Protein AF-0000000077818109 (afdb_homodimer)

Organism: NCBI:txid2587831

Secondary structure (DSSP, 8-state):
----EEEEEEEE--TT--BEEEEEE-TTSS-EEEEEEEETTTTEEEEEEEETTEE-PPB---S-----TT-EEEEEEEE-SSEEEEEETTEEEEEEE--STTGGG--EEEEEES-EEEEEEE-/----EEEEEEEE--TT--BEEEEEE-TTSS-EEEEEEEETTTTEEEEEEEETTEE-PPB---S-----TT-EEEEEEEE-SSEEEEEETTEEEEEEE--STTGGG--EEEEEES-EEEEEEE-

Structure (mmCIF, N/CA/C/O backbone):
data_AF-0000000077818109-model_v1
#
loop_
_entity.id
_entity.type
_entity.pdbx_description
1 polymer Galectin
#
loop_
_atom_site.group_PDB
_atom_site.id
_atom_site.type_symbol
_atom_site.label_atom_id
_atom_site.label_alt_id
_atom_site.label_comp_id
_atom_site.label_asym_id
_atom_site.labe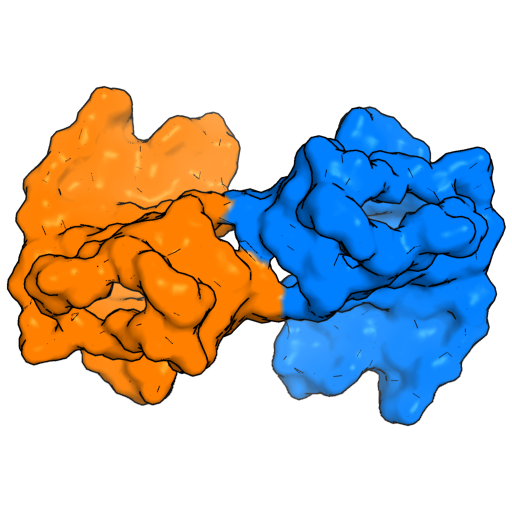l_entity_id
_atom_site.label_seq_id
_atom_site.pdbx_PDB_ins_code
_atom_site.Cartn_x
_atom_site.Cartn_y
_atom_site.Cartn_z
_atom_site.occupancy
_atom_site.B_iso_or_equiv
_atom_site.auth_seq_id
_atom_site.auth_comp_id
_atom_site.auth_asym_id
_atom_site.auth_atom_id
_atom_site.pdbx_PDB_model_num
ATOM 1 N N . MET A 1 1 ? 10.906 -17.156 17.297 1 34.75 1 MET A N 1
ATOM 2 C CA . MET A 1 1 ? 9.945 -17.5 16.25 1 34.75 1 MET A CA 1
ATOM 3 C C . MET A 1 1 ? 9.594 -16.266 15.422 1 34.75 1 MET A C 1
ATOM 5 O O . MET A 1 1 ? 9.125 -15.258 15.961 1 34.75 1 MET A O 1
ATOM 9 N N . THR A 1 2 ? 10.289 -16.109 14.438 1 48.5 2 THR A N 1
ATOM 10 C CA . THR A 1 2 ? 10.102 -14.906 13.633 1 48.5 2 THR A CA 1
ATOM 11 C C . THR A 1 2 ? 8.625 -14.719 13.281 1 48.5 2 THR A C 1
ATOM 13 O O . THR A 1 2 ? 7.961 -15.664 12.859 1 48.5 2 THR A O 1
ATOM 16 N N . SER A 1 3 ? 7.988 -13.805 13.945 1 57.69 3 SER A N 1
ATOM 17 C CA . SER A 1 3 ? 6.555 -13.562 13.836 1 57.69 3 SER A CA 1
ATOM 18 C C . SER A 1 3 ? 6.105 -13.578 12.375 1 57.69 3 SER A C 1
ATOM 20 O O . SER A 1 3 ? 6.793 -13.039 11.508 1 57.69 3 SER A O 1
ATOM 22 N N . LYS A 1 4 ? 5.23 -14.555 12 1 80.06 4 LYS A N 1
ATOM 23 C CA . LYS A 1 4 ? 4.617 -14.672 10.68 1 80.06 4 LYS A CA 1
ATOM 24 C C . LYS A 1 4 ? 4.035 -13.336 10.219 1 80.06 4 LYS A C 1
ATOM 26 O O . LYS A 1 4 ? 3.326 -12.672 10.977 1 80.06 4 LYS A O 1
ATOM 31 N N . LYS A 1 5 ? 4.617 -12.828 9.164 1 89.38 5 LYS A N 1
ATOM 32 C CA . LYS A 1 5 ? 4.207 -11.547 8.602 1 89.38 5 LYS A CA 1
ATOM 33 C C . LYS A 1 5 ? 2.957 -11.695 7.742 1 89.38 5 LYS A C 1
ATOM 35 O O . LYS A 1 5 ? 2.807 -12.688 7.023 1 89.38 5 LYS A O 1
ATOM 40 N N . THR A 1 6 ? 1.903 -10.859 8.008 1 94.06 6 THR A N 1
ATOM 41 C CA . THR A 1 6 ? 0.709 -10.812 7.172 1 94.06 6 THR A CA 1
ATOM 42 C C . THR A 1 6 ? 0.554 -9.438 6.527 1 94.06 6 THR A C 1
ATOM 44 O O . THR A 1 6 ? 0.76 -8.414 7.18 1 94.06 6 THR A O 1
ATOM 47 N N . VAL A 1 7 ? 0.295 -9.453 5.273 1 96.12 7 VAL A N 1
ATOM 48 C CA . VAL A 1 7 ? -0.008 -8.219 4.547 1 96.12 7 VAL A CA 1
ATOM 49 C C . VAL A 1 7 ? -1.41 -8.305 3.947 1 96.12 7 VAL A C 1
ATOM 51 O O . VAL A 1 7 ? -1.769 -9.312 3.334 1 96.12 7 VAL A O 1
ATOM 54 N N . VAL A 1 8 ? -2.186 -7.289 4.199 1 97.31 8 VAL A N 1
ATOM 55 C CA . VAL A 1 8 ? -3.523 -7.207 3.621 1 97.31 8 VAL A CA 1
ATOM 56 C C . VAL A 1 8 ? -3.596 -6.027 2.654 1 97.31 8 VAL A C 1
ATOM 58 O O . VAL A 1 8 ? -3.156 -4.922 2.979 1 97.31 8 VAL A O 1
ATOM 61 N N . VAL A 1 9 ? -4.125 -6.305 1.487 1 98.12 9 VAL A N 1
ATOM 62 C CA . VAL A 1 9 ? -4.258 -5.293 0.444 1 98.12 9 VAL A CA 1
ATOM 63 C C . VAL A 1 9 ? -5.711 -5.23 -0.03 1 98.12 9 VAL A C 1
ATOM 65 O O . VAL A 1 9 ? -6.336 -6.266 -0.274 1 98.12 9 VAL A O 1
ATOM 68 N N . LYS A 1 10 ? -6.258 -4.012 -0.087 1 98.38 10 LYS A N 1
ATOM 69 C CA . LYS A 1 10 ? -7.578 -3.818 -0.677 1 98.38 10 LYS A CA 1
ATOM 70 C C . LYS A 1 10 ? -7.516 -2.867 -1.868 1 98.38 10 LYS A C 1
ATOM 72 O O . LYS A 1 10 ? -6.711 -1.933 -1.881 1 98.38 10 LYS A O 1
ATOM 77 N N . GLY A 1 11 ? -8.375 -3.17 -2.842 1 98.38 11 GLY A N 1
ATOM 78 C CA . GLY A 1 11 ? -8.375 -2.326 -4.023 1 98.38 11 GLY A CA 1
ATOM 79 C C . GLY A 1 11 ? -9.609 -2.52 -4.891 1 98.38 11 GLY A C 1
ATOM 80 O O . GLY A 1 11 ? -10.508 -3.283 -4.539 1 98.38 11 GLY A O 1
ATOM 81 N N . LEU A 1 12 ? -9.648 -1.743 -5.91 1 98.44 12 LEU A N 1
ATOM 82 C CA . LEU A 1 12 ? -10.688 -1.792 -6.934 1 98.44 12 LEU A CA 1
ATOM 83 C C . LEU A 1 12 ? -10.102 -2.18 -8.289 1 98.44 12 LEU A C 1
ATOM 85 O O . LEU A 1 12 ? -9.062 -1.659 -8.688 1 98.44 12 LEU A O 1
ATOM 89 N N . VAL A 1 13 ? -10.789 -3.152 -8.93 1 98.5 13 VAL A N 1
ATOM 90 C CA . VAL A 1 13 ? -10.5 -3.457 -10.328 1 98.5 13 VAL A CA 1
ATOM 91 C C . VAL A 1 13 ? -11.383 -2.615 -11.234 1 98.5 13 VAL A C 1
ATOM 93 O O . VAL A 1 13 ? -12.602 -2.824 -11.297 1 98.5 13 VAL A O 1
ATOM 96 N N . PRO A 1 14 ? -10.734 -1.665 -11.961 1 97.75 14 PRO A N 1
ATOM 97 C CA . PRO A 1 14 ? -11.578 -0.786 -12.781 1 97.75 14 PRO A CA 1
ATOM 98 C C . PRO A 1 14 ? -12.336 -1.539 -13.875 1 97.75 14 PRO A C 1
ATOM 100 O O . PRO A 1 14 ? -11.906 -2.619 -14.289 1 97.75 14 PRO A O 1
ATOM 103 N N . GLN A 1 15 ? -13.484 -0.916 -14.273 1 98 15 GLN A N 1
ATOM 104 C CA . GLN A 1 15 ? -14.18 -1.45 -15.438 1 98 15 GLN A CA 1
ATOM 105 C C . GLN A 1 15 ? -13.266 -1.476 -16.656 1 98 15 GLN A C 1
ATOM 107 O O . GLN A 1 15 ? -12.531 -0.516 -16.906 1 98 15 GLN A O 1
ATOM 112 N N . GLY A 1 16 ? -13.281 -2.492 -17.406 1 97.31 16 GLY A N 1
ATOM 113 C CA . GLY A 1 16 ? -12.477 -2.609 -18.609 1 97.31 16 GLY A CA 1
ATOM 114 C C . GLY A 1 16 ? -11.062 -3.094 -18.328 1 97.31 16 GLY A C 1
ATOM 115 O O . GLY A 1 16 ? -10.242 -3.188 -19.25 1 97.31 16 GLY A O 1
ATOM 116 N N . ALA A 1 17 ? -10.797 -3.418 -17.109 1 98 17 ALA A N 1
ATOM 117 C CA . ALA A 1 17 ? -9.477 -3.902 -16.734 1 98 17 ALA A CA 1
ATOM 118 C C . ALA A 1 17 ? -9.117 -5.176 -17.5 1 98 17 ALA A C 1
ATOM 120 O O . ALA A 1 17 ? -9.977 -6.043 -17.703 1 98 17 ALA A O 1
ATOM 121 N N . LYS A 1 18 ? -7.891 -5.285 -17.922 1 98.19 18 LYS A N 1
ATOM 122 C CA . LYS A 1 18 ? -7.402 -6.477 -18.625 1 98.19 18 LYS A CA 1
ATOM 123 C C . LYS A 1 18 ? -6.473 -7.289 -17.719 1 98.19 18 LYS A C 1
ATOM 125 O O . LYS A 1 18 ? -6.555 -8.516 -17.688 1 98.19 18 LYS A O 1
ATOM 130 N N . SER A 1 19 ? -5.598 -6.574 -17.094 1 98.56 19 SER A N 1
ATOM 131 C CA . SER A 1 19 ? -4.602 -7.277 -16.297 1 98.56 19 SER A CA 1
ATOM 132 C C . SER A 1 19 ? -3.934 -6.34 -15.289 1 98.56 19 SER A C 1
ATOM 134 O O . SER A 1 19 ? -3.914 -5.121 -15.492 1 98.56 19 SER A O 1
ATOM 136 N N . PHE A 1 20 ? -3.439 -6.852 -14.188 1 98.56 20 PHE A N 1
ATOM 137 C CA . PHE A 1 20 ? -2.578 -6.137 -13.25 1 98.56 20 PHE A CA 1
ATOM 138 C C . PHE A 1 20 ? -1.669 -7.105 -12.508 1 98.56 20 PHE A C 1
ATOM 140 O O . PHE A 1 20 ? -1.767 -8.32 -12.688 1 98.56 20 PHE A O 1
ATOM 147 N N . CYS A 1 21 ? -0.713 -6.582 -11.766 1 98.5 21 CYS A N 1
ATOM 148 C CA . CYS A 1 21 ? 0.141 -7.449 -10.961 1 98.5 21 CYS A CA 1
ATOM 149 C C . CYS A 1 21 ? 0.388 -6.848 -9.578 1 98.5 21 CYS A C 1
ATOM 151 O O . CYS A 1 21 ? 0.399 -5.625 -9.422 1 98.5 21 CYS A O 1
ATOM 153 N N . ILE A 1 22 ? 0.504 -7.668 -8.664 1 98.31 22 ILE A N 1
ATOM 154 C CA . ILE A 1 22 ? 0.906 -7.352 -7.301 1 98.31 22 ILE A CA 1
ATOM 155 C C . ILE A 1 22 ? 2.195 -8.094 -6.957 1 98.31 22 ILE A C 1
ATOM 157 O O . ILE A 1 22 ? 2.234 -9.328 -6.98 1 98.31 22 ILE A O 1
ATOM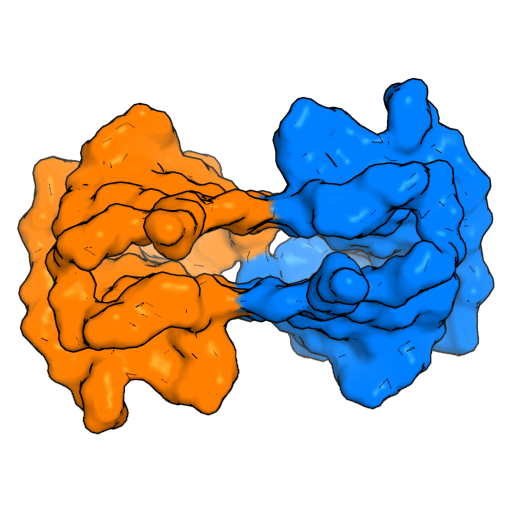 161 N N . ASN A 1 23 ? 3.229 -7.316 -6.684 1 97.88 23 ASN A N 1
ATOM 162 C CA . ASN A 1 23 ? 4.543 -7.879 -6.391 1 97.88 23 ASN A CA 1
ATOM 163 C C . ASN A 1 23 ? 4.93 -7.672 -4.93 1 97.88 23 ASN A C 1
ATOM 165 O O . ASN A 1 23 ? 4.934 -6.543 -4.438 1 97.88 23 ASN A O 1
ATOM 169 N N . PHE A 1 24 ? 5.23 -8.766 -4.262 1 96.25 24 PHE A N 1
ATOM 170 C CA . PHE A 1 24 ? 5.824 -8.734 -2.93 1 96.25 24 PHE A CA 1
ATOM 171 C C . PHE A 1 24 ? 7.336 -8.93 -3.008 1 96.25 24 PHE A C 1
ATOM 173 O O . PHE A 1 24 ? 7.809 -9.977 -3.455 1 96.25 24 PHE A O 1
ATOM 180 N N . LYS A 1 25 ? 8.016 -7.859 -2.514 1 95.25 25 LYS A N 1
ATOM 181 C CA . LYS A 1 25 ? 9.445 -7.746 -2.809 1 95.25 25 LYS A CA 1
ATOM 182 C C . LYS A 1 25 ? 10.242 -7.438 -1.547 1 95.25 25 LYS A C 1
ATOM 184 O O . LYS A 1 25 ? 9.672 -7.051 -0.524 1 95.25 25 LYS A O 1
ATOM 189 N N . MET A 1 26 ? 11.523 -7.715 -1.831 1 89.88 26 MET A N 1
ATOM 190 C CA . MET A 1 26 ? 12.492 -7.113 -0.919 1 89.88 26 MET A CA 1
ATOM 191 C C . MET A 1 26 ? 12.953 -5.75 -1.429 1 89.88 26 MET A C 1
ATOM 193 O O . MET A 1 26 ? 13.508 -5.648 -2.523 1 89.88 26 MET A O 1
ATOM 197 N N . GLY A 1 27 ? 12.773 -4.801 -0.619 1 88.69 27 GLY A N 1
ATOM 198 C CA . GLY A 1 27 ? 13.039 -3.438 -1.049 1 88.69 27 GLY A CA 1
ATOM 199 C C . GLY A 1 27 ? 14.484 -3.201 -1.431 1 88.69 27 GLY A C 1
ATOM 200 O O . GLY A 1 27 ? 14.781 -2.334 -2.256 1 88.69 27 GLY A O 1
ATOM 201 N N . TYR A 1 28 ? 15.352 -3.906 -0.84 1 89.19 28 TYR A N 1
ATOM 202 C CA . TYR A 1 28 ? 16.781 -3.664 -1.043 1 89.19 28 TYR A CA 1
ATOM 203 C C . TYR A 1 28 ? 17.266 -4.301 -2.342 1 89.19 28 TYR A C 1
ATOM 205 O O . TYR A 1 28 ? 18.391 -4.074 -2.766 1 89.19 28 TYR A O 1
ATOM 213 N N . SER A 1 29 ? 16.406 -5.098 -3.037 1 91.5 29 SER A N 1
ATOM 214 C CA . SER A 1 29 ? 16.812 -5.77 -4.262 1 91.5 29 SER A CA 1
ATOM 215 C C . SER A 1 29 ? 15.719 -5.73 -5.316 1 91.5 29 SER A C 1
ATOM 217 O O . SER A 1 29 ? 14.672 -5.109 -5.105 1 91.5 29 SER A O 1
ATOM 219 N N . LYS A 1 30 ? 16.094 -6.32 -6.477 1 93.5 30 LYS A N 1
ATOM 220 C CA . LYS A 1 30 ? 15.117 -6.414 -7.566 1 93.5 30 LYS A CA 1
ATOM 221 C C . LYS A 1 30 ? 14.297 -7.691 -7.465 1 93.5 30 LYS A C 1
ATOM 223 O O . LYS A 1 30 ? 13.398 -7.926 -8.281 1 93.5 30 LYS A O 1
ATOM 228 N N . ASP A 1 31 ? 14.609 -8.422 -6.445 1 95.25 31 ASP A N 1
ATOM 229 C CA . ASP A 1 31 ? 13.977 -9.734 -6.328 1 95.25 31 ASP A CA 1
ATOM 230 C C . ASP A 1 31 ? 12.508 -9.602 -5.938 1 95.25 31 ASP A C 1
ATOM 232 O O . ASP A 1 31 ? 12.156 -8.789 -5.074 1 95.25 31 ASP A O 1
ATOM 236 N N . ILE A 1 32 ? 11.672 -10.359 -6.672 1 97.12 32 ILE A N 1
ATOM 237 C CA . ILE A 1 32 ? 10.258 -10.508 -6.355 1 97.12 32 ILE A CA 1
ATOM 238 C C . ILE A 1 32 ? 10 -11.891 -5.766 1 97.12 32 ILE A C 1
ATOM 240 O O . ILE A 1 32 ? 10.133 -12.906 -6.457 1 97.12 32 ILE A O 1
ATOM 244 N N . ALA A 1 33 ? 9.664 -11.906 -4.473 1 96.38 33 ALA A N 1
ATOM 245 C CA . ALA A 1 33 ? 9.43 -13.18 -3.803 1 96.38 33 ALA A CA 1
ATOM 246 C C . ALA A 1 33 ? 8.125 -13.82 -4.285 1 96.38 33 ALA A C 1
ATOM 248 O O . ALA A 1 33 ? 8.055 -15.039 -4.465 1 96.38 33 ALA A O 1
ATOM 249 N N . LEU A 1 34 ? 7.09 -13.016 -4.504 1 97.19 34 LEU A N 1
ATOM 250 C CA . LEU A 1 34 ? 5.781 -13.477 -4.953 1 97.19 34 LEU A CA 1
ATOM 251 C C . LEU A 1 34 ? 5.16 -12.477 -5.926 1 97.19 34 LEU A C 1
ATOM 253 O O . LEU A 1 34 ? 4.895 -11.328 -5.559 1 97.19 34 LEU A O 1
ATOM 257 N N . HIS A 1 35 ? 5.051 -12.914 -7.102 1 98.25 35 HIS A N 1
ATOM 258 C CA . HIS A 1 35 ? 4.383 -12.203 -8.188 1 98.25 35 HIS A CA 1
ATOM 259 C C . HIS A 1 35 ? 2.98 -12.75 -8.422 1 98.25 35 HIS A C 1
ATOM 261 O O . HIS A 1 35 ? 2.814 -13.938 -8.703 1 98.25 35 HIS A O 1
ATOM 267 N N . ILE A 1 36 ? 1.979 -11.93 -8.219 1 98.56 36 ILE A N 1
ATOM 268 C CA . ILE A 1 36 ? 0.589 -12.289 -8.484 1 98.56 36 ILE A CA 1
ATOM 269 C C . ILE A 1 36 ? 0.062 -11.469 -9.664 1 98.56 36 ILE A C 1
ATOM 271 O O . ILE A 1 36 ? 0.012 -10.242 -9.602 1 98.56 36 ILE A O 1
ATOM 275 N N . ASN A 1 37 ? -0.404 -12.203 -10.68 1 98.69 37 ASN A N 1
ATOM 276 C CA . ASN A 1 37 ? -0.777 -11.531 -11.922 1 98.69 37 ASN A CA 1
ATOM 277 C C . ASN A 1 37 ? -2.133 -12.008 -12.43 1 98.69 37 ASN A C 1
ATOM 279 O O . ASN A 1 37 ? -2.201 -12.906 -13.273 1 98.69 37 ASN A O 1
ATOM 283 N N . PRO A 1 38 ? -3.234 -11.383 -11.969 1 98.31 38 PRO A N 1
ATOM 284 C CA . PRO A 1 38 ? -4.547 -11.656 -12.562 1 98.31 38 PRO A CA 1
ATOM 285 C C . PRO A 1 38 ? -4.637 -11.211 -14.016 1 98.31 38 PRO A C 1
ATOM 287 O O . PRO A 1 38 ? -4.281 -10.07 -14.344 1 98.31 38 PRO A O 1
ATOM 290 N N . ARG A 1 39 ? -4.984 -12.07 -14.82 1 97.94 39 ARG A N 1
ATOM 291 C CA . ARG A 1 39 ? -5.316 -11.828 -16.219 1 97.94 39 ARG A CA 1
ATOM 292 C C . ARG A 1 39 ? -6.809 -12.031 -16.469 1 97.94 39 ARG A C 1
ATOM 294 O O . ARG A 1 39 ? -7.266 -13.164 -16.609 1 97.94 39 ARG A O 1
ATOM 301 N N . LEU A 1 40 ? -7.508 -10.953 -16.609 1 96.88 40 LEU A N 1
ATOM 302 C CA . LEU A 1 40 ? -8.961 -10.984 -16.5 1 96.88 40 LEU A CA 1
ATOM 303 C C . LEU A 1 40 ? -9.602 -11.547 -17.75 1 96.88 40 LEU A C 1
ATOM 305 O O . LEU A 1 40 ? -10.617 -12.234 -17.688 1 96.88 40 LEU A O 1
ATOM 309 N N . ASN A 1 41 ? -8.977 -11.289 -18.812 1 94.44 41 ASN A N 1
ATOM 310 C CA . ASN A 1 41 ? -9.508 -11.836 -20.047 1 94.44 41 ASN A CA 1
ATOM 311 C C . ASN A 1 41 ? -9.297 -13.344 -20.141 1 94.44 41 ASN A C 1
ATOM 313 O O . ASN A 1 41 ? -10.102 -14.062 -20.734 1 94.44 41 ASN A O 1
ATOM 317 N N . GLU A 1 42 ? -8.242 -13.852 -19.547 1 93.44 42 GLU A N 1
ATOM 318 C CA . GLU A 1 42 ? -7.906 -15.273 -19.547 1 93.44 42 GLU A CA 1
ATOM 319 C C . GLU A 1 42 ? -8.523 -15.992 -18.359 1 93.44 42 GLU A C 1
ATOM 321 O O . GLU A 1 42 ? -8.461 -17.219 -18.266 1 93.44 42 GLU A O 1
ATOM 326 N N . LYS A 1 43 ? -9.078 -15.219 -17.5 1 92.44 43 LYS A N 1
ATOM 327 C CA . LYS A 1 43 ? -9.641 -15.75 -16.266 1 92.44 43 LYS A CA 1
ATOM 328 C C . LYS A 1 43 ? -8.617 -16.578 -15.5 1 92.44 43 LYS A C 1
ATOM 330 O O . LYS A 1 43 ? -8.922 -17.672 -15.016 1 92.44 43 LYS A O 1
ATOM 335 N N . ARG A 1 44 ? -7.391 -16.094 -15.414 1 96.38 44 ARG A N 1
ATOM 336 C CA . ARG A 1 44 ? -6.285 -16.766 -14.734 1 96.38 44 ARG A CA 1
ATOM 337 C C . ARG A 1 44 ? -5.586 -15.812 -13.766 1 96.38 44 ARG A C 1
ATOM 339 O O . ARG A 1 44 ? -5.68 -14.594 -13.914 1 96.38 44 ARG A O 1
ATOM 346 N N . VAL A 1 45 ? -4.973 -16.453 -12.789 1 98.31 45 VAL A N 1
ATOM 347 C CA . VAL A 1 45 ? -4.059 -15.734 -11.898 1 98.31 45 VAL A CA 1
ATOM 348 C C . VAL A 1 45 ? -2.686 -16.406 -11.93 1 98.31 45 VAL A C 1
ATOM 350 O O . VAL A 1 45 ? -2.463 -17.406 -11.258 1 98.31 45 VAL A O 1
ATOM 353 N N . ILE A 1 46 ? -1.791 -15.766 -12.641 1 98.44 46 ILE A N 1
ATOM 354 C CA . ILE A 1 46 ? -0.45 -16.328 -12.781 1 98.44 46 ILE A CA 1
ATOM 355 C C . ILE A 1 46 ? 0.379 -15.984 -11.547 1 98.44 46 ILE A C 1
ATOM 357 O O . ILE A 1 46 ? 0.333 -14.859 -11.047 1 98.44 46 ILE A O 1
ATOM 361 N N . ARG A 1 47 ? 1.114 -17.016 -10.992 1 98.62 47 ARG A N 1
ATOM 362 C CA . ARG A 1 47 ? 2.041 -16.812 -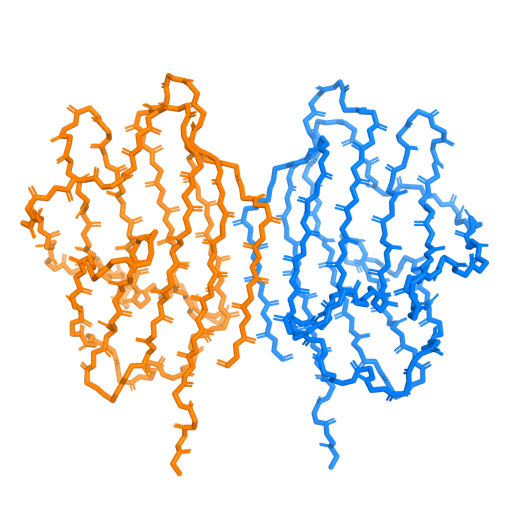9.883 1 98.62 47 ARG A CA 1
ATOM 363 C C . ARG A 1 47 ? 3.461 -17.203 -10.281 1 98.62 47 ARG A C 1
ATOM 365 O O . ARG A 1 47 ? 3.658 -18.109 -11.086 1 98.62 47 ARG A O 1
ATOM 372 N N . ASN A 1 48 ? 4.32 -16.453 -9.789 1 98.56 48 ASN A N 1
ATOM 373 C CA . ASN A 1 48 ? 5.727 -16.688 -10.094 1 98.56 48 ASN A CA 1
ATOM 374 C C . ASN A 1 48 ? 6.648 -15.906 -9.164 1 98.56 48 ASN A C 1
ATOM 376 O O . ASN A 1 48 ? 6.176 -15.18 -8.289 1 98.56 48 ASN A O 1
ATOM 380 N N . SER A 1 49 ? 7.949 -16.203 -9.242 1 97.94 49 SER A N 1
ATOM 381 C CA . SER A 1 49 ? 8.977 -15.406 -8.578 1 97.94 49 SER A CA 1
ATOM 382 C C . SER A 1 49 ? 10.039 -14.938 -9.562 1 97.94 49 SER A C 1
ATOM 384 O O . SER A 1 49 ? 10.273 -15.594 -10.586 1 97.94 49 SER A O 1
ATOM 386 N N . PHE A 1 50 ? 10.5 -13.789 -9.359 1 97.88 50 PHE A N 1
ATOM 387 C CA . PHE A 1 50 ? 11.656 -13.258 -10.07 1 97.88 50 PHE A CA 1
ATOM 388 C C . PHE A 1 50 ? 12.867 -13.156 -9.148 1 97.88 50 PHE A C 1
ATOM 390 O O . PHE A 1 50 ? 12.922 -12.281 -8.281 1 97.88 50 PHE A O 1
ATOM 397 N N . LEU A 1 51 ? 13.836 -14.055 -9.328 1 96 51 LEU A N 1
ATOM 398 C CA . LEU A 1 51 ? 14.969 -14.172 -8.422 1 96 51 LEU A CA 1
ATOM 399 C C . LEU A 1 51 ? 16.281 -14.219 -9.203 1 96 51 LEU A C 1
ATOM 401 O O . LEU A 1 51 ? 16.375 -14.898 -10.227 1 96 51 LEU A O 1
ATOM 405 N N . ASN A 1 52 ? 17.203 -13.391 -8.703 1 94.19 52 ASN A N 1
ATOM 406 C CA . ASN A 1 52 ? 18.531 -13.383 -9.32 1 94.19 52 ASN A CA 1
ATOM 407 C C . ASN A 1 52 ? 18.453 -13.062 -10.805 1 94.19 52 ASN A C 1
ATOM 409 O O . ASN A 1 52 ? 19.078 -13.742 -11.625 1 94.19 52 ASN A O 1
ATOM 413 N N . GLY A 1 53 ? 17.594 -12.195 -11.164 1 95.25 53 GLY A N 1
ATOM 414 C CA . GLY A 1 53 ? 17.531 -11.656 -12.516 1 95.25 53 GLY A CA 1
ATOM 415 C C . GLY A 1 53 ? 16.734 -12.531 -13.469 1 95.25 53 GLY A C 1
ATOM 416 O O . GLY A 1 53 ? 16.797 -12.352 -14.688 1 95.25 53 GLY A O 1
ATOM 417 N N . LYS A 1 54 ? 16.047 -13.5 -12.945 1 97.44 54 LYS A N 1
ATOM 418 C CA . LYS A 1 54 ? 15.289 -14.352 -13.852 1 97.44 54 LYS A CA 1
ATOM 419 C C . LYS A 1 54 ? 13.961 -14.773 -13.234 1 97.44 54 LYS A C 1
ATOM 421 O O . LYS A 1 54 ? 13.867 -14.961 -12.016 1 97.44 54 LYS A O 1
ATOM 426 N N . TRP A 1 55 ? 13.008 -14.945 -14.172 1 98.25 55 TRP A N 1
ATOM 427 C CA . TRP A 1 55 ? 11.734 -15.531 -13.766 1 98.25 55 TRP A CA 1
ATOM 428 C C . TRP A 1 55 ? 11.867 -17.031 -13.562 1 98.25 55 TRP A C 1
ATOM 430 O O . TRP A 1 55 ? 12.586 -17.703 -14.312 1 98.25 55 TRP A O 1
ATOM 440 N N . GLY A 1 56 ? 11.078 -17.531 -12.523 1 98.31 56 GLY A N 1
ATOM 441 C CA . GLY A 1 56 ? 10.945 -18.969 -12.375 1 98.31 56 GLY A CA 1
ATOM 442 C C . GLY A 1 56 ? 9.828 -19.562 -13.219 1 98.31 56 GLY A C 1
ATOM 443 O O . GLY A 1 56 ? 9.414 -18.969 -14.211 1 98.31 56 GLY A O 1
ATOM 444 N N . SER A 1 57 ? 9.406 -20.797 -12.742 1 98 57 SER A N 1
ATOM 445 C CA . SER A 1 57 ? 8.281 -21.438 -13.414 1 98 57 SER A CA 1
ATOM 446 C C . SER A 1 57 ? 6.949 -20.844 -12.961 1 98 57 SER A C 1
ATOM 448 O O . SER A 1 57 ? 6.723 -20.656 -11.766 1 98 57 SER A O 1
ATOM 450 N N . GLU A 1 58 ? 6.156 -20.625 -13.961 1 98.31 58 GLU A N 1
ATOM 451 C CA . GLU A 1 58 ? 4.84 -20.078 -13.641 1 98.31 58 GLU A CA 1
ATOM 452 C C . GLU A 1 58 ? 3.934 -21.141 -13.031 1 98.31 58 GLU A C 1
ATOM 454 O O . GLU A 1 58 ? 3.965 -22.297 -13.438 1 98.31 58 GLU A O 1
ATOM 459 N N . GLU A 1 59 ? 3.188 -20.719 -12.055 1 98 59 GLU A N 1
ATOM 460 C CA . GLU A 1 59 ? 2.014 -21.469 -11.602 1 98 59 GLU A CA 1
ATOM 461 C C . GLU A 1 59 ? 0.728 -20.844 -12.141 1 98 59 GLU A C 1
ATOM 463 O O . GLU A 1 59 ? 0.505 -19.641 -11.984 1 98 59 GLU A O 1
ATOM 468 N N . ARG A 1 60 ? -0.224 -21.625 -12.68 1 96.12 60 ARG A N 1
ATOM 469 C CA . ARG A 1 60 ? -1.339 -21.062 -13.422 1 96.12 60 ARG A CA 1
ATOM 470 C C . ARG A 1 60 ? -2.672 -21.594 -12.922 1 96.12 60 ARG A C 1
ATOM 472 O O . ARG A 1 60 ? -3.717 -20.984 -13.117 1 96.12 60 ARG A O 1
ATOM 479 N N . GLU A 1 61 ? -2.611 -22.75 -12.367 1 89.56 61 GLU A N 1
ATOM 480 C CA . GLU A 1 61 ? -3.859 -23.469 -12.094 1 89.56 61 GLU A CA 1
ATOM 481 C C . GLU A 1 61 ? -4.527 -22.938 -10.828 1 89.56 61 GLU A C 1
ATOM 483 O O . GLU A 1 61 ? -3.939 -22.969 -9.75 1 89.56 61 GLU A O 1
ATOM 488 N N . LEU A 1 62 ? -5.727 -22.344 -10.992 1 92.25 62 LEU A N 1
ATOM 489 C CA . LEU A 1 62 ? -6.637 -22 -9.906 1 92.25 62 LEU A CA 1
ATOM 490 C C . LEU A 1 62 ? -8.078 -22.344 -10.273 1 92.25 62 LEU A C 1
ATOM 492 O O . LEU A 1 62 ? -8.445 -22.312 -11.453 1 92.25 62 LEU A O 1
ATOM 496 N N . PRO A 1 63 ? -8.883 -22.719 -9.188 1 86.75 63 PRO A N 1
ATOM 497 C CA . PRO A 1 63 ? -10.281 -23.031 -9.508 1 86.75 63 PRO A CA 1
ATOM 498 C C . PRO A 1 63 ? -11.039 -21.828 -10.062 1 86.75 63 PRO A C 1
ATOM 500 O O . PRO A 1 63 ? -11.961 -21.984 -10.867 1 86.75 63 PRO A O 1
ATOM 503 N N . HIS A 1 64 ? -10.75 -20.672 -9.609 1 90.88 64 HIS A N 1
ATOM 504 C CA . HIS A 1 64 ? -11.406 -19.484 -10.109 1 90.88 64 HIS A CA 1
ATOM 505 C C . HIS A 1 64 ? -10.531 -18.25 -9.914 1 90.88 64 HIS A C 1
ATOM 507 O O . HIS A 1 64 ? -9.609 -18.266 -9.094 1 90.88 64 HIS A O 1
ATOM 513 N N . ASN A 1 65 ? -10.797 -17.25 -10.711 1 95.62 65 ASN A N 1
ATOM 514 C CA . ASN A 1 65 ? -10.195 -15.922 -10.562 1 95.62 65 ASN A CA 1
ATOM 515 C C . ASN A 1 65 ? -11.086 -14.984 -9.758 1 95.62 65 ASN A C 1
ATOM 517 O O . ASN A 1 65 ? -12.172 -14.609 -10.211 1 95.62 65 ASN A O 1
ATOM 521 N N . PRO A 1 66 ? -10.664 -14.586 -8.617 1 96.81 66 PRO A N 1
ATOM 522 C CA . PRO A 1 66 ? -11.531 -13.789 -7.754 1 96.81 66 PRO A CA 1
ATOM 523 C C . PRO A 1 66 ? -11.578 -12.312 -8.164 1 96.81 66 PRO A C 1
ATOM 525 O O . PRO A 1 66 ? -12.383 -11.547 -7.617 1 96.81 66 PRO A O 1
ATOM 528 N N . PHE A 1 67 ? -10.805 -11.922 -9.102 1 97.88 67 PHE A N 1
ATOM 529 C CA . PHE A 1 67 ? -10.711 -10.531 -9.539 1 97.88 67 PHE A CA 1
ATOM 530 C C . PHE A 1 67 ? -11.617 -10.289 -10.742 1 97.88 67 PHE A C 1
ATOM 532 O O . PHE A 1 67 ? -11.461 -10.938 -11.781 1 97.88 67 PHE A O 1
ATOM 539 N N . GLN A 1 68 ? -12.562 -9.391 -10.547 1 96.75 68 GLN A N 1
ATOM 540 C CA . GLN A 1 68 ? -13.508 -9.086 -11.617 1 96.75 68 GLN A CA 1
ATOM 541 C C . GLN A 1 68 ? -13.562 -7.586 -11.883 1 96.75 68 GLN A C 1
ATOM 543 O O . GLN A 1 68 ? -13.555 -6.781 -10.953 1 96.75 68 GLN A O 1
ATOM 548 N N . PRO A 1 69 ? -13.617 -7.281 -13.227 1 97.31 69 PRO A N 1
ATOM 549 C CA . PRO A 1 69 ? -13.75 -5.855 -13.531 1 97.31 69 PRO A CA 1
ATOM 550 C C . PRO A 1 69 ? -14.961 -5.219 -12.844 1 97.31 69 PRO A C 1
ATOM 552 O O . PRO A 1 69 ? -16.047 -5.812 -12.812 1 97.31 69 PRO A O 1
ATOM 555 N N . GLY A 1 70 ? -14.672 -3.965 -12.273 1 98.06 70 GLY A N 1
ATOM 556 C CA . GLY A 1 70 ? -15.742 -3.229 -11.617 1 98.06 70 GLY A CA 1
ATOM 557 C C . GLY A 1 70 ? -15.945 -3.631 -10.164 1 98.06 70 GLY A C 1
ATOM 558 O O . GLY A 1 70 ? -16.844 -3.115 -9.492 1 98.06 70 GLY A O 1
ATOM 559 N N . GLN A 1 71 ? -15.148 -4.508 -9.625 1 98.19 71 GLN A N 1
ATOM 560 C CA . GLN A 1 71 ? -15.375 -5.035 -8.281 1 98.19 71 GLN A CA 1
ATOM 561 C C . GLN A 1 71 ? -14.188 -4.738 -7.367 1 98.19 71 GLN A C 1
ATOM 563 O O . GLN A 1 71 ? -13.047 -4.672 -7.828 1 98.19 71 GLN A O 1
ATOM 568 N N . TYR A 1 72 ? -14.539 -4.516 -6.117 1 98.44 72 TYR A N 1
ATOM 569 C CA . TYR A 1 72 ? -13.531 -4.402 -5.07 1 98.44 72 TYR A CA 1
ATOM 570 C C . TYR A 1 72 ? -13.008 -5.777 -4.668 1 98.44 72 TYR A C 1
ATOM 572 O O . TYR A 1 72 ? -13.656 -6.793 -4.922 1 98.44 72 TYR A O 1
ATOM 580 N N . PHE A 1 73 ? -11.805 -5.82 -4.121 1 98.56 73 PHE A N 1
ATOM 581 C CA . PHE A 1 73 ? -11.242 -7.062 -3.602 1 98.56 73 PHE A CA 1
ATOM 582 C C . PHE A 1 73 ? -10.422 -6.801 -2.346 1 98.56 73 PHE A C 1
ATOM 584 O O . PHE A 1 73 ? -10.031 -5.66 -2.078 1 98.56 73 PHE A O 1
ATOM 591 N N . GLU A 1 74 ? -10.266 -7.809 -1.554 1 98.69 74 GLU A N 1
ATOM 592 C CA . GLU A 1 74 ? -9.32 -7.867 -0.441 1 98.69 74 GLU A CA 1
ATOM 593 C C . GLU A 1 74 ? -8.398 -9.078 -0.567 1 98.69 74 GLU A C 1
ATOM 595 O O . GLU A 1 74 ? -8.859 -10.211 -0.722 1 98.69 74 GLU A O 1
ATOM 600 N N . LEU A 1 75 ? -7.109 -8.844 -0.591 1 98.25 75 LEU A N 1
ATOM 601 C CA . LEU A 1 75 ? -6.09 -9.883 -0.626 1 98.25 75 LEU A CA 1
ATOM 602 C C . LEU A 1 75 ? -5.324 -9.945 0.692 1 98.25 75 LEU A C 1
ATOM 604 O O . LEU A 1 75 ? -4.879 -8.914 1.202 1 98.25 75 LEU A O 1
ATOM 608 N N . SER A 1 76 ? -5.285 -11.078 1.311 1 97.88 76 SER A N 1
ATOM 609 C CA . SER A 1 76 ? -4.48 -11.312 2.506 1 97.88 76 SER A CA 1
ATOM 610 C C . SER A 1 76 ? -3.359 -12.312 2.234 1 97.88 76 SER A C 1
ATOM 612 O O . SER A 1 76 ? -3.613 -13.438 1.796 1 97.88 76 SER A O 1
ATOM 614 N N . ILE A 1 77 ? -2.188 -11.914 2.441 1 95.88 77 ILE A N 1
ATOM 615 C CA . ILE A 1 77 ? -1.006 -12.734 2.209 1 95.88 77 ILE A CA 1
ATOM 616 C C . ILE A 1 77 ? -0.313 -13.031 3.537 1 95.88 77 ILE A C 1
ATOM 618 O O . ILE A 1 77 ? 0.23 -12.125 4.176 1 95.88 77 ILE A O 1
ATOM 622 N N . ARG A 1 78 ? -0.331 -14.25 3.896 1 94.88 78 ARG A N 1
ATOM 623 C CA . ARG A 1 78 ? 0.331 -14.703 5.117 1 94.88 78 ARG A CA 1
ATOM 624 C C . ARG A 1 78 ? 1.626 -15.438 4.797 1 94.88 78 ARG A C 1
ATOM 626 O O . ARG A 1 78 ? 1.618 -16.422 4.062 1 94.88 78 ARG A O 1
ATOM 633 N N . CYS A 1 79 ? 2.662 -14.906 5.324 1 93.62 79 CYS A N 1
ATOM 634 C CA . CYS A 1 79 ? 3.963 -15.531 5.102 1 93.62 79 CYS A CA 1
ATOM 635 C C . CYS A 1 79 ? 4.234 -16.609 6.145 1 93.62 79 CYS A C 1
ATOM 637 O O . CYS A 1 79 ? 4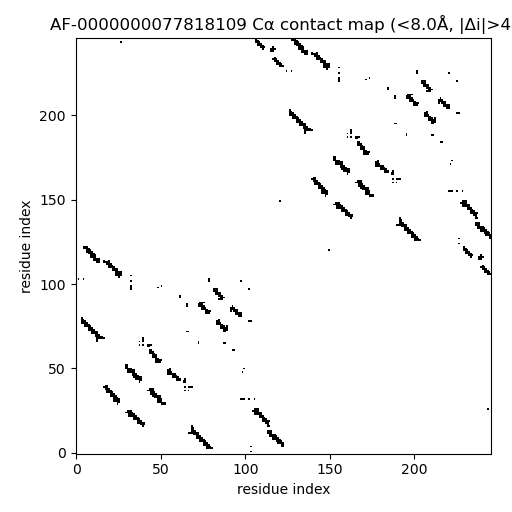.633 -16.312 7.27 1 93.62 79 CYS A O 1
ATOM 639 N N . GLY A 1 80 ? 4.059 -17.812 5.762 1 91.12 80 GLY A N 1
ATOM 640 C CA . GLY A 1 80 ? 4.383 -18.922 6.637 1 91.12 80 GLY A CA 1
ATOM 641 C C . GLY A 1 80 ? 5.824 -19.391 6.516 1 91.12 80 GLY A C 1
ATOM 642 O O . GLY A 1 80 ? 6.625 -18.75 5.824 1 91.12 80 GLY A O 1
ATOM 643 N N . ASN A 1 81 ? 6.16 -20.438 7.27 1 89.62 81 ASN A N 1
ATOM 644 C CA . ASN A 1 81 ? 7.527 -20.953 7.27 1 89.62 81 ASN A CA 1
ATOM 645 C C . ASN A 1 81 ? 7.883 -21.609 5.938 1 89.62 81 ASN A C 1
ATOM 647 O O . ASN A 1 81 ? 9.016 -21.5 5.473 1 89.62 81 ASN A O 1
ATOM 651 N N . GLY A 1 82 ? 6.883 -22.172 5.344 1 92.81 82 GLY A N 1
ATOM 652 C CA . GLY A 1 82 ? 7.199 -22.922 4.133 1 92.81 82 GLY A CA 1
ATOM 653 C C . GLY A 1 82 ? 6.574 -22.312 2.885 1 92.81 82 GLY A C 1
ATOM 654 O O . GLY A 1 82 ? 6.996 -22.625 1.768 1 92.81 82 GLY A O 1
ATOM 655 N N . ARG A 1 83 ? 5.621 -21.609 3.213 1 95.88 83 ARG A N 1
ATOM 656 C CA . ARG A 1 83 ? 4.871 -21.109 2.066 1 95.88 83 ARG A CA 1
ATOM 657 C C . ARG A 1 83 ? 4.133 -19.812 2.414 1 95.88 83 ARG A C 1
ATOM 659 O O . ARG A 1 83 ? 3.953 -19.5 3.592 1 95.88 83 ARG A O 1
ATOM 666 N N . PHE A 1 84 ? 3.742 -19.109 1.305 1 96 84 PHE A N 1
ATOM 667 C CA . PHE A 1 84 ? 2.703 -18.094 1.432 1 96 84 PHE A CA 1
ATOM 668 C C . PHE A 1 84 ? 1.319 -18.734 1.396 1 96 84 PHE A C 1
ATOM 670 O O . PHE A 1 84 ? 1.049 -19.594 0.561 1 96 84 PHE A O 1
ATOM 677 N N . LYS A 1 85 ? 0.517 -18.312 2.324 1 97 85 LYS A N 1
ATOM 678 C CA . LYS A 1 85 ? -0.914 -18.594 2.244 1 97 85 LYS A CA 1
ATOM 679 C C . LYS A 1 85 ? -1.698 -17.344 1.856 1 97 85 LYS A C 1
ATOM 681 O O . LYS A 1 85 ? -1.634 -16.328 2.549 1 97 85 LYS A O 1
ATOM 686 N N . VAL A 1 86 ? -2.42 -17.453 0.699 1 97.56 86 VAL A N 1
ATOM 687 C CA . VAL A 1 86 ? -3.051 -16.266 0.137 1 97.56 86 VAL A CA 1
ATOM 688 C C . VAL A 1 86 ? -4.566 -16.453 0.11 1 97.56 86 VAL A C 1
ATOM 690 O O . VAL A 1 86 ? -5.066 -17.5 -0.315 1 97.56 86 VAL A O 1
ATOM 693 N N . PHE A 1 87 ? -5.227 -15.438 0.654 1 98.19 87 PHE A N 1
ATOM 694 C CA . PHE A 1 87 ? -6.684 -15.406 0.694 1 98.19 87 PHE A CA 1
ATOM 695 C C . PHE A 1 87 ? -7.227 -14.242 -0.128 1 98.19 87 PHE A C 1
ATOM 697 O O . PHE A 1 87 ? -6.637 -13.164 -0.146 1 98.19 87 PHE A O 1
ATOM 704 N N . ALA A 1 88 ? -8.32 -14.461 -0.79 1 98.12 88 ALA A N 1
ATOM 705 C CA . ALA A 1 88 ? -9.047 -13.414 -1.493 1 98.12 88 ALA A CA 1
ATOM 706 C C . ALA A 1 88 ? -10.492 -13.328 -1.012 1 98.12 88 ALA A C 1
ATOM 708 O O . ALA A 1 88 ? -11.219 -14.328 -1.039 1 98.12 88 ALA A O 1
ATOM 709 N N . ASN A 1 89 ? -10.789 -12.102 -0.565 1 97.81 89 ASN A N 1
ATOM 710 C CA . ASN A 1 89 ? -12.148 -11.852 -0.095 1 97.81 89 ASN A CA 1
ATOM 711 C C . ASN A 1 89 ? -12.57 -12.859 0.969 1 97.81 89 ASN A C 1
ATOM 713 O O . ASN A 1 89 ? -13.664 -13.422 0.896 1 97.81 89 ASN A O 1
ATOM 717 N N . GLY A 1 90 ? -11.656 -13.102 1.847 1 96.88 90 GLY A N 1
ATOM 718 C CA . GLY A 1 90 ? -11.922 -13.93 3.01 1 96.88 90 GLY A CA 1
ATOM 719 C C . GLY A 1 90 ? -11.836 -15.414 2.717 1 96.88 90 GLY A C 1
ATOM 720 O O . GLY A 1 90 ? -11.977 -16.25 3.621 1 96.88 90 GLY A O 1
ATOM 721 N N . GLN A 1 91 ? -11.586 -15.812 1.497 1 97.38 91 GLN A N 1
ATOM 722 C CA . GLN A 1 91 ? -11.508 -17.219 1.117 1 97.38 91 GLN A CA 1
ATOM 723 C C . GLN A 1 91 ? -10.102 -17.594 0.671 1 97.38 91 GLN A C 1
ATOM 725 O O . GLN A 1 91 ? -9.422 -16.812 0.012 1 97.38 91 GLN A O 1
ATOM 730 N N . PRO A 1 92 ? -9.75 -18.922 1.035 1 97.56 92 PRO A N 1
ATOM 731 C CA . PRO A 1 92 ? -8.445 -19.344 0.538 1 97.56 92 PRO A CA 1
ATOM 732 C C . PRO A 1 92 ? -8.344 -19.297 -0.985 1 97.56 92 PRO A C 1
ATOM 734 O O . PRO A 1 92 ? -9.242 -19.797 -1.681 1 97.56 92 PRO A O 1
ATOM 737 N N . LEU A 1 93 ? -7.305 -18.75 -1.478 1 97.81 93 LEU A N 1
ATOM 738 C CA . LEU A 1 93 ? -7.105 -18.672 -2.92 1 97.81 93 LEU A CA 1
ATOM 739 C C . LEU A 1 93 ? -6.043 -19.656 -3.387 1 97.81 93 LEU A C 1
ATOM 741 O O . LEU A 1 93 ? -6.32 -20.531 -4.207 1 97.81 93 LEU A O 1
ATOM 745 N N . PHE A 1 94 ? -4.766 -19.516 -2.85 1 98 94 PHE A N 1
ATOM 746 C CA . PHE A 1 94 ? -3.701 -20.469 -3.182 1 98 94 PHE A CA 1
ATOM 747 C C . PHE A 1 94 ? -2.604 -20.422 -2.127 1 98 94 PHE A C 1
ATOM 749 O O . PHE A 1 94 ? -2.506 -19.469 -1.353 1 98 94 PHE A O 1
ATOM 756 N N . ASP A 1 95 ? -1.843 -21.5 -2.102 1 97.12 95 ASP A N 1
ATOM 757 C CA . ASP A 1 95 ? -0.545 -21.531 -1.434 1 97.12 95 ASP A CA 1
ATOM 758 C C . ASP A 1 95 ? 0.593 -21.359 -2.438 1 97.12 95 ASP A C 1
ATOM 760 O O . ASP A 1 95 ? 0.457 -21.734 -3.607 1 97.12 95 ASP A O 1
ATOM 764 N N . TYR A 1 96 ? 1.639 -20.812 -2.016 1 97.31 96 TYR A N 1
ATOM 765 C CA . TYR A 1 96 ? 2.812 -20.625 -2.865 1 97.31 96 TYR A CA 1
ATOM 766 C C . TYR A 1 96 ? 4.094 -20.906 -2.09 1 97.31 96 TYR A C 1
ATOM 768 O O . TYR A 1 96 ? 4.473 -20.141 -1.205 1 97.31 96 TYR A O 1
ATOM 776 N N . ASN A 1 97 ? 4.738 -21.938 -2.498 1 97.19 97 ASN A N 1
ATOM 777 C CA . ASN A 1 97 ? 5.953 -22.328 -1.786 1 97.19 97 ASN A CA 1
ATOM 778 C C . ASN A 1 97 ? 7.055 -21.281 -1.949 1 97.19 97 ASN A C 1
ATOM 780 O O . ASN A 1 97 ? 7.242 -20.734 -3.039 1 97.19 97 ASN A O 1
ATOM 784 N N . HIS A 1 98 ? 7.758 -21.109 -0.794 1 96.06 98 HIS A N 1
ATOM 785 C CA . HIS A 1 98 ? 8.875 -20.172 -0.876 1 96.06 98 HIS A CA 1
ATOM 786 C C . HIS A 1 98 ? 9.93 -20.656 -1.867 1 96.06 98 HIS A C 1
ATOM 788 O O . HIS A 1 98 ? 10.336 -21.812 -1.826 1 96.06 98 HIS A O 1
ATOM 794 N N . ARG A 1 99 ? 10.32 -19.812 -2.744 1 95.69 99 ARG A N 1
ATOM 795 C CA . ARG A 1 99 ? 11.383 -20.141 -3.688 1 95.69 99 ARG A CA 1
ATOM 796 C C . ARG A 1 99 ? 12.695 -19.469 -3.299 1 95.69 99 ARG A C 1
ATOM 798 O O . ARG A 1 99 ? 13.719 -19.672 -3.949 1 95.69 99 ARG A O 1
ATOM 805 N N . PHE A 1 100 ? 12.594 -18.641 -2.238 1 85.81 100 PHE A N 1
ATOM 806 C CA . PHE A 1 100 ? 13.734 -17.891 -1.737 1 85.81 100 PHE A CA 1
ATOM 807 C C . PHE A 1 100 ? 13.844 -18 -0.222 1 85.81 100 PHE A C 1
ATOM 809 O O . PHE A 1 100 ? 12.828 -18 0.478 1 85.81 100 PHE A O 1
ATOM 816 N N . ARG A 1 101 ? 15.047 -18.094 0.228 1 83.12 101 ARG A N 1
ATOM 817 C CA . ARG A 1 101 ? 15.297 -18.422 1.631 1 83.12 101 ARG A CA 1
ATOM 818 C C . ARG A 1 101 ? 14.961 -17.234 2.529 1 83.12 101 ARG A C 1
ATOM 820 O O . ARG A 1 101 ? 14.508 -17.422 3.662 1 83.12 101 ARG A O 1
ATOM 827 N N . GLU A 1 102 ? 15.234 -16.016 2.035 1 84.62 102 GLU A N 1
ATOM 828 C CA . GLU A 1 102 ? 15.016 -14.867 2.908 1 84.62 102 GLU A CA 1
ATOM 829 C C . GLU A 1 102 ? 13.594 -14.328 2.768 1 84.62 102 GLU A C 1
ATOM 831 O O . GLU A 1 102 ? 13.391 -13.117 2.656 1 84.62 102 GLU A O 1
ATOM 836 N N . PHE A 1 103 ? 12.594 -15.211 2.846 1 79.5 103 PHE A N 1
ATOM 837 C CA . PHE A 1 103 ? 11.188 -14.891 2.631 1 79.5 103 PHE A CA 1
ATOM 838 C C . PHE A 1 103 ? 10.664 -13.992 3.744 1 79.5 103 PHE A C 1
ATOM 840 O O . PHE A 1 103 ? 9.672 -13.281 3.562 1 79.5 103 PHE A O 1
ATOM 847 N N . GLN A 1 104 ? 11.328 -13.914 4.785 1 82.19 104 GLN A N 1
ATOM 848 C CA . GLN A 1 104 ? 10.883 -13.109 5.918 1 82.19 104 GLN A CA 1
ATOM 849 C C . GLN A 1 104 ? 11.25 -11.641 5.738 1 82.19 104 GLN A C 1
ATOM 851 O O . GLN A 1 104 ? 10.812 -10.789 6.508 1 82.19 104 GLN A O 1
ATOM 856 N N . ARG A 1 105 ? 11.906 -11.359 4.715 1 84.06 105 ARG A N 1
ATOM 857 C CA . ARG A 1 105 ? 12.422 -10.008 4.562 1 84.06 105 ARG A CA 1
ATOM 858 C C . ARG A 1 105 ? 11.539 -9.195 3.617 1 84.06 105 ARG A C 1
ATOM 860 O O . ARG A 1 105 ? 11.93 -8.102 3.182 1 84.06 105 ARG A O 1
ATOM 867 N N . ILE A 1 106 ? 10.398 -9.703 3.271 1 87.94 106 ILE A N 1
ATOM 868 C CA . ILE A 1 106 ? 9.484 -8.953 2.416 1 87.94 106 ILE A CA 1
ATOM 869 C C . ILE A 1 106 ? 9.062 -7.664 3.115 1 87.94 106 ILE A C 1
ATOM 871 O O . ILE A 1 106 ? 8.555 -7.699 4.238 1 87.94 106 ILE A O 1
ATOM 875 N N . ASP A 1 107 ? 9.352 -6.551 2.451 1 93.12 107 ASP A N 1
ATOM 876 C CA . ASP A 1 107 ? 9.047 -5.266 3.07 1 93.12 107 ASP A CA 1
ATOM 877 C C . ASP A 1 107 ? 8.508 -4.273 2.043 1 93.12 107 ASP A C 1
ATOM 879 O O . ASP A 1 107 ? 8.453 -3.068 2.305 1 93.12 107 ASP A O 1
ATOM 883 N N . THR A 1 108 ? 8.195 -4.758 0.896 1 96.19 108 THR A N 1
ATOM 884 C CA . THR A 1 108 ? 7.809 -3.861 -0.187 1 96.19 108 THR A CA 1
ATOM 885 C C . THR A 1 108 ? 6.676 -4.465 -1.012 1 96.19 108 THR A C 1
ATOM 887 O O . THR A 1 108 ? 6.695 -5.66 -1.321 1 96.19 108 THR A O 1
ATOM 890 N N . LEU A 1 109 ? 5.68 -3.645 -1.236 1 97.19 109 LEU A N 1
ATOM 891 C CA . LEU A 1 109 ? 4.582 -3.934 -2.152 1 97.19 109 LEU A CA 1
ATOM 892 C C . LEU A 1 109 ? 4.656 -3.047 -3.391 1 97.19 109 LEU A C 1
ATOM 894 O O . LEU A 1 109 ? 4.773 -1.824 -3.275 1 97.19 109 LEU A O 1
ATOM 898 N N . GLU A 1 110 ? 4.684 -3.658 -4.523 1 98.12 110 GLU A N 1
ATOM 899 C CA . GLU A 1 110 ? 4.633 -2.93 -5.789 1 98.12 110 GLU A CA 1
ATOM 900 C C . GLU A 1 110 ? 3.432 -3.359 -6.625 1 98.12 110 GLU A C 1
ATOM 902 O O . GLU A 1 110 ? 3.154 -4.551 -6.758 1 98.12 110 GLU A O 1
ATOM 907 N N . ILE A 1 111 ? 2.756 -2.4 -7.16 1 97.62 111 ILE A N 1
ATOM 908 C CA . ILE A 1 111 ? 1.541 -2.674 -7.918 1 97.62 111 ILE A CA 1
ATOM 909 C C . ILE A 1 111 ? 1.63 -2.008 -9.289 1 97.62 111 ILE A C 1
ATOM 911 O O . ILE A 1 111 ? 2.059 -0.857 -9.406 1 97.62 111 ILE A O 1
ATOM 915 N N . ASN A 1 112 ? 1.168 -2.715 -10.273 1 97.25 112 ASN A N 1
ATOM 916 C CA . ASN A 1 112 ? 1.173 -2.207 -11.641 1 97.25 112 ASN A CA 1
ATOM 917 C C . ASN A 1 112 ? -0.054 -2.676 -12.422 1 97.25 112 ASN A C 1
ATOM 919 O O . ASN A 1 112 ? -0.583 -3.758 -12.156 1 97.25 112 ASN A O 1
ATOM 923 N N . GLY A 1 113 ? -0.466 -1.828 -13.391 1 97.94 113 GLY A N 1
ATOM 924 C CA . GLY A 1 113 ? -1.549 -2.238 -14.273 1 97.94 113 GLY A CA 1
ATOM 925 C C . GLY A 1 113 ? -2.904 -1.716 -13.836 1 97.94 113 GLY A C 1
ATOM 926 O O . GLY A 1 113 ? -2.996 -0.649 -13.219 1 97.94 113 GLY A O 1
ATOM 927 N N . ASP A 1 114 ? -3.99 -2.422 -14.242 1 98.19 114 ASP A N 1
ATOM 928 C CA . ASP A 1 114 ? -5.367 -1.952 -14.141 1 98.19 114 ASP A CA 1
ATOM 929 C C . ASP A 1 114 ? -5.949 -2.258 -12.758 1 98.19 114 ASP A C 1
ATOM 931 O O . ASP A 1 114 ? -6.828 -3.111 -12.625 1 98.19 114 ASP A O 1
ATOM 935 N N . VAL A 1 115 ? -5.516 -1.54 -11.805 1 98 115 VAL A N 1
ATOM 936 C CA . VAL A 1 115 ? -5.992 -1.715 -10.438 1 98 115 VAL A CA 1
ATOM 937 C C . VAL A 1 115 ? -5.773 -0.427 -9.641 1 98 115 VAL A C 1
ATOM 939 O O . VAL A 1 115 ? -4.816 0.309 -9.891 1 98 115 VAL A O 1
ATOM 942 N N . VAL A 1 116 ? -6.633 -0.106 -8.727 1 97.44 116 VAL A N 1
ATOM 943 C CA . VAL A 1 116 ? -6.508 1.055 -7.855 1 97.44 116 VAL A CA 1
ATOM 944 C C . VAL A 1 116 ? -6.477 0.601 -6.395 1 97.44 116 VAL A C 1
ATOM 946 O O . VAL A 1 116 ? -7.488 0.149 -5.859 1 97.44 116 VAL A O 1
ATOM 949 N N . LEU A 1 117 ? -5.363 0.793 -5.762 1 97.5 117 LEU A N 1
ATOM 950 C CA . LEU A 1 117 ? -5.207 0.368 -4.375 1 97.5 117 LEU A CA 1
ATOM 951 C C . LEU A 1 117 ? -5.766 1.419 -3.42 1 97.5 117 LEU A C 1
ATOM 953 O O . LEU A 1 117 ? -5.574 2.619 -3.631 1 97.5 117 LEU A O 1
ATOM 957 N N . SER A 1 118 ? -6.383 0.94 -2.307 1 97.69 118 SER A N 1
ATOM 958 C CA . SER A 1 118 ? -6.977 1.888 -1.368 1 97.69 118 SER A CA 1
ATOM 959 C C . SER A 1 118 ? -6.516 1.615 0.06 1 97.69 118 SER A C 1
ATOM 961 O O . SER A 1 118 ? -6.699 2.451 0.946 1 97.69 118 SER A O 1
ATOM 963 N N . TYR A 1 119 ? -5.977 0.491 0.315 1 98.06 119 TYR A N 1
ATOM 964 C CA . TYR A 1 119 ? -5.719 0.068 1.687 1 98.06 119 TYR A CA 1
ATOM 965 C C . TYR A 1 119 ? -4.578 -0.942 1.739 1 98.06 119 TYR A C 1
ATOM 967 O O . TYR A 1 119 ? -4.523 -1.87 0.93 1 98.06 119 TYR A O 1
ATOM 975 N N . VAL A 1 120 ? -3.586 -0.764 2.602 1 97.81 120 VAL A N 1
ATOM 976 C CA . VAL A 1 120 ? -2.527 -1.726 2.891 1 97.81 120 VAL A CA 1
ATOM 977 C C . VAL A 1 120 ? -2.342 -1.849 4.402 1 97.81 120 VAL A C 1
ATOM 979 O O . VAL A 1 120 ? -2.229 -0.841 5.105 1 97.81 120 VAL A O 1
ATOM 982 N N . HIS A 1 121 ? -2.354 -3.029 4.895 1 96.94 121 HIS A N 1
ATOM 983 C CA . HIS A 1 121 ? -2.053 -3.346 6.285 1 96.94 121 HIS A CA 1
ATOM 984 C C . HIS A 1 121 ? -0.926 -4.371 6.387 1 96.94 121 HIS A C 1
ATOM 986 O O . HIS A 1 121 ? -0.893 -5.34 5.629 1 96.94 121 HIS A O 1
ATOM 992 N N . TRP A 1 122 ? 0.034 -4.117 7.289 1 93.44 122 TRP A N 1
ATOM 993 C CA . TRP A 1 122 ? 1.127 -5.055 7.516 1 93.44 122 TRP A CA 1
ATOM 994 C C . TRP A 1 122 ? 1.256 -5.391 9 1 93.44 122 TRP A C 1
ATOM 996 O O . TRP A 1 122 ? 1.131 -4.512 9.852 1 93.44 122 TRP A O 1
ATOM 1006 N N . SER A 1 123 ? 1.346 -6.621 9.328 1 88.88 123 SER A N 1
ATOM 1007 C CA . SER A 1 123 ? 1.492 -7.055 10.711 1 88.88 123 SER A CA 1
ATOM 1008 C C . SER A 1 123 ? 2.445 -8.242 10.82 1 88.88 123 SER A C 1
ATOM 1010 O O . SER A 1 123 ? 2.605 -9.008 9.867 1 88.88 123 SER A O 1
ATOM 1012 N N . MET B 1 1 ? 15.07 -0.007 22.047 1 35.09 1 MET B N 1
ATOM 1013 C CA . MET B 1 1 ? 14.836 1.168 21.219 1 35.09 1 MET B CA 1
ATOM 1014 C C . MET B 1 1 ? 13.93 0.824 20.031 1 35.09 1 MET B C 1
ATOM 1016 O O . MET B 1 1 ? 14.242 -0.062 19.234 1 35.09 1 MET B O 1
ATOM 1020 N N . THR B 1 2 ? 12.758 1.006 20.234 1 48.59 2 THR B N 1
ATOM 1021 C CA . THR B 1 2 ? 11.805 0.598 19.219 1 48.59 2 THR B CA 1
ATOM 1022 C C . THR B 1 2 ? 12.188 1.191 17.859 1 48.59 2 THR B C 1
ATOM 1024 O O . THR B 1 2 ? 12.492 2.383 17.766 1 48.59 2 THR B O 1
ATOM 1027 N N . SER B 1 3 ? 12.75 0.366 17.016 1 57.31 3 SER B N 1
ATOM 1028 C CA . SER B 1 3 ? 13.273 0.78 15.727 1 57.31 3 SER B CA 1
ATOM 1029 C C . SER B 1 3 ? 12.32 1.742 15.023 1 57.31 3 SER B C 1
ATOM 1031 O O . SER B 1 3 ? 11.102 1.557 15.062 1 57.31 3 SER B O 1
ATOM 1033 N N . LYS B 1 4 ? 12.797 2.992 14.766 1 79.75 4 LYS B N 1
ATOM 1034 C CA . LYS B 1 4 ? 12.062 4.016 14.023 1 79.75 4 LYS B CA 1
ATOM 1035 C C . LYS B 1 4 ? 11.5 3.453 12.719 1 79.75 4 LYS B C 1
ATOM 1037 O O . LYS B 1 4 ? 12.211 2.781 11.969 1 79.75 4 LYS B O 1
ATOM 1042 N N . LYS B 1 5 ? 10.211 3.445 12.664 1 89.31 5 LYS B N 1
ATOM 1043 C CA . LYS B 1 5 ? 9.5 2.914 11.5 1 89.31 5 LYS B CA 1
ATOM 1044 C C . LYS B 1 5 ? 9.453 3.938 10.375 1 89.31 5 LYS B C 1
ATOM 1046 O O . LYS B 1 5 ? 9.281 5.133 10.617 1 89.31 5 LYS B O 1
ATOM 1051 N N . THR B 1 6 ? 9.875 3.531 9.133 1 94.06 6 THR B N 1
ATOM 1052 C CA . THR B 1 6 ? 9.742 4.371 7.949 1 94.06 6 THR B CA 1
ATOM 1053 C C . THR B 1 6 ? 8.812 3.73 6.926 1 94.06 6 THR B C 1
ATOM 1055 O O . THR B 1 6 ? 8.875 2.521 6.691 1 94.06 6 THR B O 1
ATOM 1058 N N . VAL B 1 7 ? 7.93 4.516 6.422 1 96.12 7 VAL B N 1
ATOM 1059 C CA . VAL B 1 7 ? 7.051 4.082 5.34 1 96.12 7 VAL B CA 1
ATOM 1060 C C . VAL B 1 7 ? 7.266 4.969 4.113 1 96.12 7 VAL B C 1
ATOM 1062 O O . VAL B 1 7 ? 7.305 6.195 4.227 1 96.12 7 VAL B O 1
ATOM 1065 N N . VAL B 1 8 ? 7.48 4.324 3 1 97.25 8 VAL B N 1
ATOM 1066 C CA . VAL B 1 8 ? 7.621 5.047 1.739 1 97.25 8 VAL B CA 1
ATOM 1067 C C . VAL B 1 8 ? 6.457 4.699 0.812 1 97.25 8 VAL B C 1
ATOM 1069 O O . VAL B 1 8 ? 6.117 3.527 0.647 1 97.25 8 VAL B O 1
ATOM 1072 N N . VAL B 1 9 ? 5.871 5.734 0.253 1 98.12 9 VAL B N 1
ATOM 1073 C CA . VAL B 1 9 ? 4.738 5.578 -0.652 1 98.12 9 VAL B CA 1
ATOM 1074 C C . VAL B 1 9 ? 5.027 6.297 -1.968 1 98.12 9 VAL B C 1
ATOM 1076 O O . VAL B 1 9 ? 5.496 7.438 -1.97 1 98.12 9 VAL B O 1
ATOM 1079 N N . LYS B 1 10 ? 4.805 5.605 -3.082 1 98.38 10 LYS B N 1
ATOM 1080 C CA . LYS B 1 10 ? 4.887 6.246 -4.391 1 98.38 10 LYS B CA 1
ATOM 1081 C C . LYS B 1 10 ? 3.561 6.145 -5.137 1 98.38 10 LYS B C 1
ATOM 1083 O O . LYS B 1 10 ? 2.836 5.16 -4.996 1 98.38 10 LYS B O 1
ATOM 1088 N N . GLY B 1 11 ? 3.291 7.199 -5.891 1 98.38 11 GLY B N 1
ATOM 1089 C CA . GLY B 1 11 ? 2.041 7.199 -6.637 1 98.38 11 GLY B CA 1
ATOM 1090 C C . GLY B 1 11 ? 1.996 8.258 -7.723 1 98.38 11 GLY B C 1
ATOM 1091 O O . GLY B 1 11 ? 2.977 8.969 -7.945 1 98.38 11 GLY B O 1
ATOM 1092 N N . LEU B 1 12 ? 0.928 8.227 -8.438 1 98.44 12 LEU B N 1
ATOM 1093 C CA . LEU B 1 12 ? 0.616 9.188 -9.492 1 98.44 12 LEU B CA 1
ATOM 1094 C C . LEU B 1 12 ? -0.616 10.008 -9.125 1 98.44 12 LEU B C 1
ATOM 1096 O O . LEU B 1 12 ? -1.619 9.461 -8.664 1 98.44 12 LEU B O 1
ATOM 1100 N N . VAL B 1 13 ? -0.469 11.336 -9.297 1 98.5 13 VAL B N 1
ATOM 1101 C CA . VAL B 1 13 ? -1.627 12.219 -9.227 1 98.5 13 VAL B CA 1
ATOM 1102 C C . VAL B 1 13 ? -2.234 12.391 -10.617 1 98.5 13 VAL B C 1
ATOM 1104 O O . VAL B 1 13 ? -1.63 13.008 -11.492 1 98.5 13 VAL B O 1
ATOM 1107 N N . PRO B 1 14 ? -3.465 11.836 -10.773 1 97.75 14 PRO B N 1
ATOM 1108 C CA . PRO B 1 14 ? -4.039 11.906 -12.117 1 97.75 14 PRO B CA 1
ATOM 1109 C C . PRO B 1 14 ? -4.289 13.344 -12.578 1 97.75 14 PRO B C 1
ATOM 1111 O O . PRO B 1 14 ? -4.445 14.242 -11.742 1 97.75 14 PRO B O 1
ATOM 1114 N N . GLN B 1 15 ? -4.285 13.484 -13.938 1 98 15 GLN B N 1
ATOM 1115 C CA . GLN B 1 15 ? -4.703 14.773 -14.484 1 98 15 GLN B CA 1
ATOM 1116 C C . GLN B 1 15 ? -6.109 15.133 -14.023 1 98 15 GLN B C 1
ATOM 1118 O O . GLN B 1 15 ? -7.004 14.281 -14.016 1 98 15 GLN B O 1
ATOM 1123 N N . GLY B 1 16 ? -6.344 16.328 -13.664 1 97.31 16 GLY B N 1
ATOM 1124 C CA . GLY B 1 16 ? -7.656 16.781 -13.227 1 97.31 16 GLY B CA 1
ATOM 1125 C C . GLY B 1 16 ? -7.93 16.5 -11.758 1 97.31 16 GLY B C 1
ATOM 1126 O O . GLY B 1 16 ? -9.023 16.781 -11.266 1 97.31 16 GLY B O 1
ATOM 1127 N N . ALA B 1 17 ? -6.953 16 -11.094 1 98 17 ALA B N 1
ATOM 1128 C CA . ALA B 1 17 ? -7.113 15.695 -9.672 1 98 17 ALA B CA 1
ATOM 1129 C C . ALA B 1 17 ? -7.441 16.953 -8.875 1 98 17 ALA B C 1
ATOM 1131 O O . ALA B 1 17 ? -6.895 18.031 -9.141 1 98 17 ALA B O 1
ATOM 1132 N N . LYS B 1 18 ? -8.336 16.828 -7.918 1 98.19 18 LYS B N 1
ATOM 1133 C CA . LYS B 1 18 ? -8.703 17.938 -7.043 1 98.19 18 LYS B CA 1
ATOM 1134 C C . LYS B 1 18 ? -8.141 17.75 -5.641 1 98.19 18 LYS B C 1
ATOM 1136 O O . LYS B 1 18 ? -7.637 18.688 -5.031 1 98.19 18 LYS B O 1
ATOM 1141 N N . SER B 1 19 ? -8.305 16.547 -5.172 1 98.5 19 SER B N 1
ATOM 1142 C CA . SER B 1 19 ? -7.879 16.297 -3.801 1 98.5 19 SER B CA 1
ATOM 1143 C C . SER B 1 19 ? -7.727 14.805 -3.537 1 98.5 19 SER B C 1
ATOM 1145 O O . SER B 1 19 ? -8.328 13.984 -4.23 1 98.5 19 SER B O 1
ATOM 1147 N N . PHE B 1 20 ? -6.887 14.422 -2.604 1 98.56 20 PHE B N 1
ATOM 1148 C CA . PHE B 1 20 ? -6.797 13.07 -2.074 1 98.56 20 PHE B CA 1
ATOM 1149 C C . PHE B 1 20 ? -6.285 13.078 -0.639 1 98.56 20 PHE B C 1
ATOM 1151 O O . PHE B 1 20 ? -5.953 14.133 -0.102 1 98.56 20 PHE B O 1
ATOM 1158 N N . CYS B 1 21 ? -6.316 11.945 0.02 1 98.5 21 CYS B N 1
ATOM 1159 C CA . CYS B 1 21 ? -5.77 11.867 1.369 1 98.5 21 CYS B CA 1
ATOM 1160 C C . CYS B 1 21 ? -4.996 10.57 1.571 1 98.5 21 CYS B C 1
ATOM 1162 O O . CYS B 1 21 ? -5.309 9.555 0.953 1 98.5 21 CYS B O 1
ATOM 1164 N N . ILE B 1 22 ? -4.031 10.648 2.324 1 98.25 22 ILE B N 1
ATOM 1165 C CA . ILE B 1 22 ? -3.234 9.523 2.803 1 98.25 22 ILE B CA 1
ATOM 1166 C C . ILE B 1 22 ? -3.311 9.445 4.328 1 98.25 22 ILE B C 1
ATOM 1168 O O . ILE B 1 22 ? -2.91 10.383 5.02 1 98.25 22 ILE B O 1
ATOM 1172 N N . ASN B 1 23 ? -3.854 8.352 4.805 1 97.88 23 ASN B N 1
ATOM 1173 C CA . ASN B 1 23 ? -4.043 8.164 6.238 1 97.88 23 ASN B CA 1
ATOM 1174 C C . ASN B 1 23 ? -3.125 7.07 6.785 1 97.88 23 ASN B C 1
ATOM 1176 O O . ASN B 1 23 ? -3.135 5.941 6.293 1 97.88 23 ASN B O 1
ATOM 1180 N N . PHE B 1 24 ? -2.346 7.422 7.77 1 96.19 24 PHE B N 1
ATOM 1181 C CA . PHE B 1 24 ? -1.57 6.465 8.555 1 96.19 24 PHE B CA 1
ATOM 1182 C C . PHE B 1 24 ? -2.281 6.129 9.859 1 96.19 24 PHE B C 1
ATOM 1184 O O . PHE B 1 24 ? -2.482 7.004 10.703 1 96.19 24 PHE B O 1
ATOM 1191 N N . LYS B 1 25 ? -2.596 4.82 9.953 1 95.25 25 LYS B N 1
ATOM 1192 C CA . LYS B 1 25 ? -3.545 4.414 10.977 1 95.25 25 LYS B CA 1
ATOM 1193 C C . LYS B 1 25 ? -3.051 3.178 11.727 1 95.25 25 LYS B C 1
ATOM 1195 O O . LYS B 1 25 ? -2.111 2.512 11.281 1 95.25 25 LYS B O 1
ATOM 1200 N N . MET B 1 26 ? -3.77 3.078 12.859 1 90 26 MET B N 1
ATOM 1201 C CA . MET B 1 26 ? -3.719 1.778 13.523 1 90 26 MET B CA 1
ATOM 1202 C C . MET B 1 26 ? -4.84 0.869 13.023 1 90 26 MET B C 1
ATOM 1204 O O . MET B 1 26 ? -6.02 1.198 13.164 1 90 26 MET B O 1
ATOM 1208 N N . GLY B 1 27 ? -4.434 -0.231 12.555 1 88.81 27 GLY B N 1
ATOM 1209 C CA . GLY B 1 27 ? -5.395 -1.117 11.922 1 88.81 27 GLY B CA 1
ATOM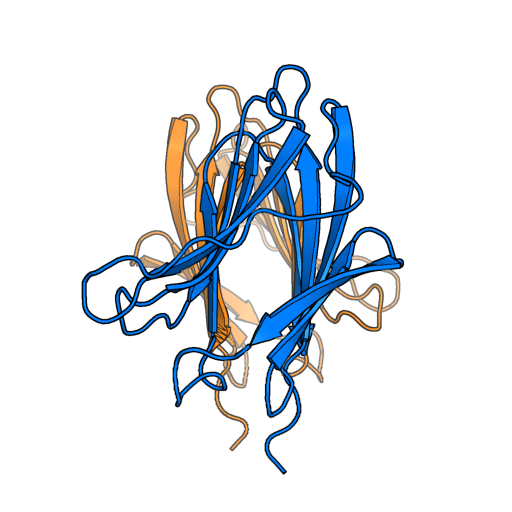 1210 C C . GLY B 1 27 ? -6.473 -1.607 12.867 1 88.81 27 GLY B C 1
ATOM 1211 O O . GLY B 1 27 ? -7.586 -1.922 12.438 1 88.81 27 GLY B O 1
ATOM 1212 N N . TYR B 1 28 ? -6.16 -1.707 14.094 1 89.25 28 TYR B N 1
ATOM 1213 C CA . TYR B 1 28 ? -7.086 -2.285 15.062 1 89.25 28 TYR B CA 1
ATOM 1214 C C . TYR B 1 28 ? -8.133 -1.265 15.484 1 89.25 28 TYR B C 1
ATOM 1216 O O . TYR B 1 28 ? -9.102 -1.608 16.172 1 89.25 28 TYR B O 1
ATOM 1224 N N . SER B 1 29 ? -8.008 0.016 15.086 1 91.44 29 SER B N 1
ATOM 1225 C CA . SER B 1 29 ? -8.953 1.053 15.492 1 91.44 29 SER B CA 1
ATOM 1226 C C . SER B 1 29 ? -9.281 1.984 14.336 1 91.44 29 SER B C 1
ATOM 1228 O O . SER B 1 29 ? -8.844 1.758 13.203 1 91.44 29 SER B O 1
ATOM 1230 N N . LYS B 1 30 ? -10.164 2.939 14.68 1 93.44 30 LYS B N 1
ATOM 1231 C CA . LYS B 1 30 ? -10.547 3.945 13.688 1 93.44 30 LYS B CA 1
ATOM 1232 C C . LYS B 1 30 ? -9.617 5.152 13.75 1 93.44 30 LYS B C 1
ATOM 1234 O O . LYS B 1 30 ? -9.758 6.094 12.961 1 93.44 30 LYS B O 1
ATOM 1239 N N . ASP B 1 31 ? -8.68 5.039 14.633 1 95.25 31 ASP B N 1
ATOM 1240 C CA . ASP B 1 31 ? -7.816 6.195 14.859 1 95.25 31 ASP B CA 1
ATOM 1241 C C . ASP B 1 31 ? -6.848 6.402 13.695 1 95.25 31 ASP B C 1
ATOM 1243 O O . ASP B 1 31 ? -6.273 5.441 13.188 1 95.25 31 ASP B O 1
ATOM 1247 N N . ILE B 1 32 ? -6.777 7.668 13.258 1 97.12 32 ILE B N 1
ATOM 1248 C CA . ILE B 1 32 ? -5.797 8.109 12.273 1 97.12 32 ILE B CA 1
ATOM 1249 C C . ILE B 1 32 ? -4.707 8.93 12.961 1 97.12 32 ILE B C 1
ATOM 1251 O O . ILE B 1 32 ? -4.969 10.031 13.445 1 97.12 32 ILE B O 1
A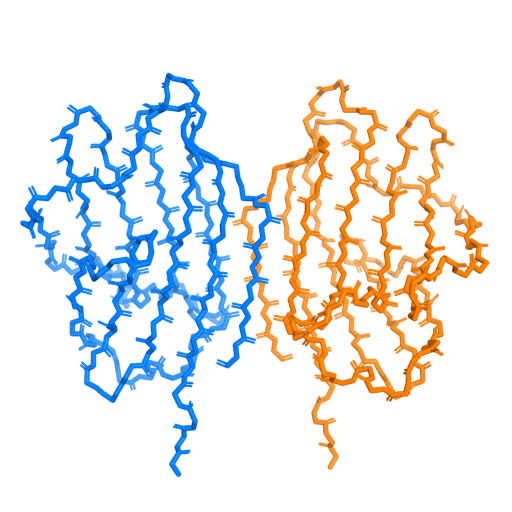TOM 1255 N N . ALA B 1 33 ? -3.508 8.367 13 1 96.31 33 ALA B N 1
ATOM 1256 C CA . ALA B 1 33 ? -2.404 9.055 13.656 1 96.31 33 ALA B CA 1
ATOM 1257 C C . ALA B 1 33 ? -1.947 10.266 12.844 1 96.31 33 ALA B C 1
ATOM 1259 O O . ALA B 1 33 ? -1.624 11.312 13.398 1 96.31 33 ALA B O 1
ATOM 1260 N N . LEU B 1 34 ? -1.917 10.141 11.523 1 97.19 34 LEU B N 1
ATOM 1261 C CA . LEU B 1 34 ? -1.496 11.195 10.617 1 97.19 34 LEU B CA 1
ATOM 1262 C C . LEU B 1 34 ? -2.336 11.18 9.344 1 97.19 34 LEU B C 1
ATOM 1264 O O . LEU B 1 34 ? -2.316 10.203 8.594 1 97.19 34 LEU B O 1
ATOM 1268 N N . HIS B 1 35 ? -3.084 12.188 9.211 1 98.25 35 HIS B N 1
ATOM 1269 C CA . HIS B 1 35 ? -3.885 12.469 8.023 1 98.25 35 HIS B CA 1
ATOM 1270 C C . HIS B 1 35 ? -3.211 13.516 7.137 1 98.25 35 HIS B C 1
ATOM 1272 O O . HIS B 1 35 ? -2.932 14.625 7.586 1 98.25 35 HIS B O 1
ATOM 1278 N N . ILE B 1 36 ? -2.855 13.133 5.938 1 98.56 36 ILE B N 1
ATOM 1279 C CA . ILE B 1 36 ? -2.277 14.031 4.949 1 98.56 36 ILE B CA 1
ATOM 1280 C C . ILE B 1 36 ? -3.262 14.242 3.801 1 98.56 36 ILE B C 1
ATOM 1282 O O . ILE B 1 36 ? -3.623 13.297 3.104 1 98.56 36 ILE B O 1
ATOM 1286 N N . ASN B 1 37 ? -3.604 15.523 3.58 1 98.62 37 ASN B N 1
ATOM 1287 C CA . ASN B 1 37 ? -4.664 15.812 2.623 1 98.62 37 ASN B CA 1
ATOM 1288 C C . ASN B 1 37 ? -4.266 16.938 1.668 1 98.62 37 ASN B C 1
ATOM 1290 O O . ASN B 1 37 ? -4.586 18.094 1.905 1 98.62 37 ASN B O 1
ATOM 1294 N N . PRO B 1 38 ? -3.59 16.594 0.548 1 98.31 38 PRO B N 1
ATOM 1295 C CA . PRO B 1 38 ? -3.352 17.594 -0.5 1 98.31 38 PRO B CA 1
ATOM 1296 C C . PRO B 1 38 ? -4.641 18.078 -1.16 1 98.31 38 PRO B C 1
ATOM 1298 O O . PRO B 1 38 ? -5.473 17.266 -1.564 1 98.31 38 PRO B O 1
ATOM 1301 N N . ARG B 1 39 ? -4.816 19.297 -1.165 1 97.88 39 ARG B N 1
ATOM 1302 C CA . ARG B 1 39 ? -5.871 19.984 -1.898 1 97.88 39 ARG B CA 1
ATOM 1303 C C . ARG B 1 39 ? -5.289 20.812 -3.043 1 97.88 39 ARG B C 1
ATOM 1305 O O . ARG B 1 39 ? -4.781 21.9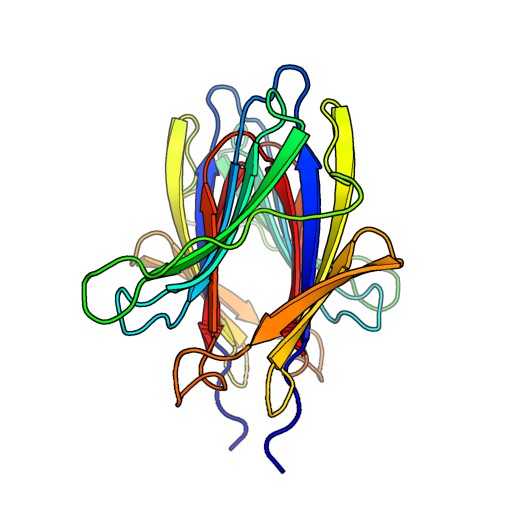06 -2.828 1 97.88 39 ARG B O 1
ATOM 1312 N N . LEU B 1 40 ? -5.465 20.312 -4.227 1 96.81 40 LEU B N 1
ATOM 1313 C CA . LEU B 1 40 ? -4.664 20.781 -5.352 1 96.81 40 LEU B CA 1
ATOM 1314 C C . LEU B 1 40 ? -5.176 22.125 -5.859 1 96.81 40 LEU B C 1
ATOM 1316 O O . LEU B 1 40 ? -4.387 22.984 -6.289 1 96.81 40 LEU B O 1
ATOM 1320 N N . ASN B 1 41 ? -6.41 22.281 -5.75 1 94.44 41 ASN B N 1
ATOM 1321 C CA . ASN B 1 41 ? -6.961 23.562 -6.176 1 94.44 41 ASN B CA 1
ATOM 1322 C C . ASN B 1 41 ? -6.598 24.688 -5.203 1 94.44 41 ASN B C 1
ATOM 1324 O O . ASN B 1 41 ? -6.434 25.844 -5.605 1 94.44 41 ASN B O 1
ATOM 1328 N N . GLU B 1 42 ? -6.438 24.391 -3.938 1 93.19 42 GLU B N 1
ATOM 1329 C CA . GLU B 1 42 ? -6.094 25.344 -2.896 1 93.19 42 GLU B CA 1
ATOM 1330 C C . GLU B 1 42 ? -4.582 25.469 -2.723 1 93.19 42 GLU B C 1
ATOM 1332 O O . GLU B 1 42 ? -4.098 26.312 -1.978 1 93.19 42 GLU B O 1
ATOM 1337 N N . LYS B 1 43 ? -3.912 24.594 -3.385 1 92.25 43 LYS B N 1
ATOM 1338 C CA . LYS B 1 43 ? -2.459 24.531 -3.262 1 92.25 43 LYS B CA 1
ATOM 1339 C C . LYS B 1 43 ? -2.037 24.375 -1.804 1 92.25 43 LYS B C 1
ATOM 1341 O O . LYS B 1 43 ? -1.114 25.047 -1.343 1 92.25 43 LYS B O 1
ATOM 1346 N N . ARG B 1 44 ? -2.73 23.531 -1.066 1 96.31 44 ARG B N 1
ATOM 1347 C CA . ARG B 1 44 ? -2.471 23.281 0.348 1 96.31 44 ARG B CA 1
ATOM 1348 C C . ARG B 1 44 ? -2.357 21.781 0.625 1 96.31 44 ARG B C 1
ATOM 1350 O O . ARG B 1 44 ? -2.859 20.969 -0.149 1 96.31 44 ARG B O 1
ATOM 1357 N N . VAL B 1 45 ? -1.645 21.516 1.713 1 98.31 45 VAL B N 1
ATOM 1358 C CA . VAL B 1 45 ? -1.612 20.172 2.275 1 98.31 45 VAL B CA 1
ATOM 1359 C C . VAL B 1 45 ? -2.057 20.219 3.736 1 98.31 45 VAL B C 1
ATOM 1361 O O . VAL B 1 45 ? -1.268 20.547 4.621 1 98.31 45 VAL B O 1
ATOM 1364 N N . ILE B 1 46 ? -3.273 19.797 3.934 1 98.5 46 ILE B N 1
ATOM 1365 C CA . ILE B 1 46 ? -3.824 19.828 5.285 1 98.5 46 ILE B CA 1
ATOM 1366 C C . ILE B 1 46 ? -3.346 18.594 6.062 1 98.5 46 ILE B C 1
ATOM 1368 O O . ILE B 1 46 ? -3.322 17.484 5.531 1 98.5 46 ILE B O 1
ATOM 1372 N N . ARG B 1 47 ? -2.896 18.828 7.34 1 98.62 47 ARG B N 1
ATOM 1373 C CA . ARG B 1 47 ? -2.514 17.75 8.242 1 98.62 47 ARG B CA 1
ATOM 1374 C C . ARG B 1 47 ? -3.371 17.75 9.5 1 98.62 47 ARG B C 1
ATOM 1376 O O . ARG B 1 47 ? -3.785 18.812 9.969 1 98.62 47 ARG B O 1
ATOM 1383 N N . ASN B 1 48 ? -3.641 16.609 9.906 1 98.56 48 ASN B N 1
ATOM 1384 C CA . ASN B 1 48 ? -4.469 16.469 11.102 1 98.56 48 ASN B CA 1
ATOM 1385 C C . ASN B 1 48 ? -4.438 15.039 11.633 1 98.56 48 ASN B C 1
ATOM 1387 O O . ASN B 1 48 ? -3.764 14.172 11.07 1 98.56 48 ASN B O 1
ATOM 1391 N N . SER B 1 49 ? -5.016 14.844 12.82 1 97.94 49 SER B N 1
ATOM 1392 C CA . SER B 1 49 ? -5.25 13.508 13.367 1 97.94 49 SER B CA 1
ATOM 1393 C C . SER B 1 49 ? -6.715 13.312 13.742 1 97.94 49 SER B C 1
ATOM 1395 O O . SER B 1 49 ? -7.418 14.281 14.047 1 97.94 49 SER B O 1
ATOM 1397 N N . PHE B 1 50 ? -7.172 12.156 13.555 1 97.88 50 PHE B N 1
ATOM 1398 C CA . PHE B 1 50 ? -8.484 11.734 14.031 1 97.88 50 PHE B CA 1
ATOM 1399 C C . PHE B 1 50 ? -8.344 10.727 15.164 1 97.88 50 PHE B C 1
ATOM 1401 O O . PHE B 1 50 ? -7.988 9.57 14.938 1 97.88 50 PHE B O 1
ATOM 1408 N N . LEU B 1 51 ? -8.641 11.172 16.375 1 96 51 LEU B N 1
ATOM 1409 C CA . LEU B 1 51 ? -8.414 10.367 17.578 1 96 51 LEU B CA 1
ATOM 1410 C C . LEU B 1 51 ? -9.648 10.367 18.469 1 96 51 LEU B C 1
ATOM 1412 O O . LEU B 1 51 ? -10.273 11.406 18.672 1 96 51 LEU B O 1
ATOM 1416 N N . ASN B 1 52 ? -9.977 9.148 18.891 1 94.19 52 ASN B N 1
ATOM 1417 C CA . ASN B 1 52 ? -11.102 9.008 19.812 1 94.19 52 ASN B CA 1
ATOM 1418 C C . ASN B 1 52 ? -12.383 9.602 19.234 1 94.19 52 ASN B C 1
ATOM 1420 O O . ASN B 1 52 ? -13.094 10.352 19.906 1 94.19 52 ASN B O 1
ATOM 1424 N N . GLY B 1 53 ? -12.57 9.43 17.969 1 95.19 53 GLY B N 1
ATOM 1425 C CA . GLY B 1 53 ? -13.82 9.773 17.312 1 95.19 53 GLY B CA 1
ATOM 1426 C C . GLY B 1 53 ? -13.898 11.242 16.922 1 95.19 53 GLY B C 1
ATOM 1427 O O . GLY B 1 53 ? -14.984 11.742 16.594 1 95.19 53 GLY B O 1
ATOM 1428 N N . LYS B 1 54 ? -12.797 11.93 17 1 97.44 54 LYS B N 1
ATOM 1429 C CA . LYS B 1 54 ? -12.867 13.344 16.641 1 97.44 54 LYS B CA 1
ATOM 1430 C C . LYS B 1 54 ? -11.586 13.797 15.945 1 97.44 54 LYS B C 1
ATOM 1432 O O . LYS B 1 54 ? -10.5 13.305 16.266 1 97.44 54 LYS B O 1
ATOM 1437 N N . TRP B 1 55 ? -11.828 14.773 15.047 1 98.25 55 TRP B N 1
ATOM 1438 C CA . TRP B 1 55 ? -10.688 15.453 14.43 1 98.25 55 TRP B CA 1
ATOM 1439 C C . TRP B 1 55 ? -10.055 16.438 15.406 1 98.25 55 TRP B C 1
ATOM 1441 O O . TRP B 1 55 ? -10.758 17.109 16.172 1 98.25 55 TRP B O 1
ATOM 1451 N N . GLY B 1 56 ? -8.68 16.547 15.281 1 98.31 56 GLY B N 1
ATOM 1452 C CA . GLY B 1 56 ? -7.984 17.609 15.984 1 98.31 56 GLY B CA 1
ATOM 1453 C C . GLY B 1 56 ? -7.922 18.906 15.195 1 98.31 56 GLY B C 1
ATOM 1454 O O . GLY B 1 56 ? -8.742 19.141 14.305 1 98.31 56 GLY B O 1
ATOM 1455 N N . SER B 1 57 ? -6.902 19.75 15.648 1 98 57 SER B N 1
ATOM 1456 C CA . SER B 1 57 ? -6.688 21 14.93 1 98 57 SER B CA 1
ATOM 1457 C C . SER B 1 57 ? -5.898 20.766 13.641 1 98 57 SER B C 1
ATOM 1459 O O . SER B 1 57 ? -4.891 20.047 13.648 1 98 57 SER B O 1
ATOM 1461 N N . GLU B 1 58 ? -6.406 21.406 12.641 1 98.31 58 GLU B N 1
ATOM 1462 C CA . GLU B 1 58 ? -5.715 21.281 11.359 1 98.31 58 GLU B CA 1
ATOM 1463 C C . GLU B 1 58 ? -4.41 22.078 11.352 1 98.31 58 GLU B C 1
ATOM 1465 O O . GLU B 1 58 ? -4.348 23.172 11.906 1 98.31 58 GLU B O 1
ATOM 1470 N N . GLU B 1 59 ? -3.416 21.484 10.766 1 98 59 GLU B N 1
ATOM 1471 C CA . GLU B 1 59 ? -2.232 22.219 10.328 1 98 59 GLU B CA 1
ATOM 1472 C C . GLU B 1 59 ? -2.275 22.484 8.828 1 98 59 GLU B C 1
ATOM 1474 O O . GLU B 1 59 ? -2.479 21.562 8.031 1 98 59 GLU B O 1
ATOM 1479 N N . ARG B 1 60 ? -1.986 23.719 8.352 1 96.12 60 ARG B N 1
ATOM 1480 C CA . ARG B 1 60 ? -2.262 24.078 6.965 1 96.12 60 ARG B CA 1
ATOM 1481 C C . ARG B 1 60 ? -1.033 24.703 6.309 1 96.12 60 ARG B C 1
ATOM 1483 O O . ARG B 1 60 ? -0.916 24.703 5.082 1 96.12 60 ARG B O 1
ATOM 1490 N N . GLU B 1 61 ? -0.195 25.25 7.109 1 89.75 61 GLU B N 1
ATOM 1491 C CA . GLU B 1 61 ? 0.868 26.078 6.555 1 89.75 61 GLU B CA 1
ATOM 1492 C C . GLU B 1 61 ? 2.018 25.234 6.023 1 89.75 61 GLU B C 1
ATOM 1494 O O . GLU B 1 61 ? 2.619 24.453 6.773 1 89.75 61 GLU B O 1
ATOM 1499 N N . LEU B 1 62 ? 2.256 25.297 4.707 1 92.19 62 LEU B N 1
ATOM 1500 C CA . LEU B 1 62 ? 3.443 24.766 4.043 1 92.19 62 LEU B CA 1
ATOM 1501 C C . LEU B 1 62 ? 3.947 25.734 2.977 1 92.19 62 LEU B C 1
ATOM 1503 O O . LEU B 1 62 ? 3.16 26.469 2.377 1 92.19 62 LEU B O 1
ATOM 1507 N N . PRO B 1 63 ? 5.34 25.719 2.803 1 86.5 63 PRO B N 1
ATOM 1508 C CA . PRO B 1 63 ? 5.852 26.625 1.771 1 86.5 63 PRO B CA 1
ATOM 1509 C C . PRO B 1 63 ? 5.34 26.281 0.375 1 86.5 63 PRO B C 1
ATOM 1511 O O . PRO B 1 63 ? 5.191 27.156 -0.469 1 86.5 63 PRO B O 1
ATOM 1514 N N . HIS B 1 64 ? 5.164 25.047 0.095 1 90.88 64 HIS B N 1
ATOM 1515 C CA . HIS B 1 64 ? 4.656 24.641 -1.207 1 90.88 64 HIS B CA 1
ATOM 1516 C C . HIS B 1 64 ? 3.953 23.281 -1.12 1 90.88 64 HIS B C 1
ATOM 1518 O O . HIS B 1 64 ? 4.18 22.516 -0.178 1 90.88 64 HIS B O 1
ATOM 1524 N N . ASN B 1 65 ? 3.078 23.047 -2.078 1 95.56 65 ASN B N 1
ATOM 1525 C CA . ASN B 1 65 ? 2.443 21.75 -2.275 1 95.56 65 ASN B CA 1
ATOM 1526 C C . ASN B 1 65 ? 3.191 20.922 -3.309 1 95.56 65 ASN B C 1
ATOM 1528 O O . ASN B 1 65 ? 3.205 21.25 -4.492 1 95.56 65 ASN B O 1
ATOM 1532 N N . PRO B 1 66 ? 3.77 19.844 -2.91 1 96.75 66 PRO B N 1
ATOM 1533 C CA . PRO B 1 66 ? 4.602 19.078 -3.838 1 96.75 66 PRO B CA 1
ATOM 1534 C C . PRO B 1 66 ? 3.777 18.188 -4.773 1 96.75 66 PRO B C 1
ATOM 1536 O O . PRO B 1 66 ? 4.324 17.594 -5.703 1 96.75 66 PRO B O 1
ATOM 1539 N N . PHE B 1 67 ? 2.512 18.125 -4.586 1 97.81 67 PHE B N 1
ATOM 1540 C CA . PHE B 1 67 ? 1.625 17.281 -5.367 1 97.81 67 PHE B CA 1
ATOM 1541 C C . PHE B 1 67 ? 0.997 18.062 -6.516 1 97.81 67 PHE B C 1
ATOM 1543 O O . PHE B 1 67 ? 0.32 19.062 -6.289 1 97.81 67 PHE B O 1
ATOM 1550 N N . GLN B 1 68 ? 1.296 17.594 -7.715 1 96.69 68 GLN B N 1
ATOM 1551 C CA . GLN B 1 68 ? 0.777 18.281 -8.898 1 96.69 68 GLN B CA 1
ATOM 1552 C C . GLN B 1 68 ? 0.055 17.312 -9.82 1 96.69 68 GLN B C 1
ATOM 1554 O O . GLN B 1 68 ? 0.516 16.188 -10.023 1 96.69 68 GLN B O 1
ATOM 1559 N N . PRO B 1 69 ? -1.122 17.812 -10.359 1 97.25 69 PRO B N 1
ATOM 1560 C CA . PRO B 1 69 ? -1.805 16.938 -11.32 1 97.25 69 PRO B CA 1
ATOM 1561 C C . PRO B 1 69 ? -0.902 16.5 -12.469 1 97.25 69 PRO B C 1
ATOM 1563 O O . PRO B 1 69 ? -0.153 17.328 -13.016 1 97.25 69 PRO B O 1
ATOM 1566 N N . GLY B 1 70 ? -1.011 15.148 -12.773 1 98.06 70 GLY B N 1
ATOM 1567 C CA . GLY B 1 70 ? -0.234 14.609 -13.883 1 98.06 70 GLY B CA 1
ATOM 1568 C C . GLY B 1 70 ? 1.17 14.203 -13.477 1 98.06 70 GLY B C 1
ATOM 1569 O O . GLY B 1 70 ? 1.958 13.766 -14.32 1 98.06 70 GLY B O 1
ATOM 1570 N N . GLN B 1 71 ? 1.532 14.289 -12.227 1 98.19 71 GLN B N 1
ATOM 1571 C CA . GLN B 1 71 ? 2.906 14.039 -11.805 1 98.19 71 GLN B CA 1
ATOM 1572 C C . GLN B 1 71 ? 2.973 12.906 -10.789 1 98.19 71 GLN B C 1
ATOM 1574 O O . GLN B 1 71 ? 2.035 12.695 -10.016 1 98.19 71 GLN B O 1
ATOM 1579 N N . TYR B 1 72 ? 4.07 12.172 -10.906 1 98.44 72 TYR B N 1
ATOM 1580 C CA . TYR B 1 72 ? 4.395 11.164 -9.906 1 98.44 72 TYR B CA 1
ATOM 1581 C C . TYR B 1 72 ? 4.957 11.805 -8.641 1 98.44 72 TYR B C 1
ATOM 1583 O O . TYR B 1 72 ? 5.426 12.945 -8.672 1 98.44 72 TYR B O 1
ATOM 1591 N N . PHE B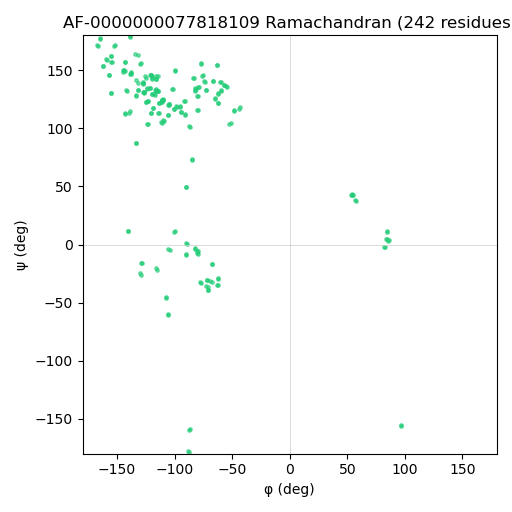 1 73 ? 4.832 11.125 -7.516 1 98.56 73 PHE B N 1
ATOM 1592 C CA . PHE B 1 73 ? 5.426 11.586 -6.266 1 98.56 73 PHE B CA 1
ATOM 1593 C C . PHE B 1 73 ? 5.949 10.414 -5.445 1 98.56 73 PHE B C 1
ATOM 1595 O O . PHE B 1 73 ? 5.574 9.266 -5.688 1 98.56 73 PHE B O 1
ATOM 1602 N N . GLU B 1 74 ? 6.871 10.695 -4.578 1 98.69 74 GLU B N 1
ATOM 1603 C CA . GLU B 1 74 ? 7.34 9.805 -3.523 1 98.69 74 GLU B CA 1
ATOM 1604 C C . GLU B 1 74 ? 7.227 10.469 -2.152 1 98.69 74 GLU B C 1
ATOM 1606 O O . GLU B 1 74 ? 7.719 11.578 -1.95 1 98.69 74 GLU B O 1
ATOM 1611 N N . LEU B 1 75 ? 6.512 9.836 -1.252 1 98.25 75 LEU B N 1
ATOM 1612 C CA . LEU B 1 75 ? 6.367 10.289 0.127 1 98.25 75 LEU B CA 1
ATOM 1613 C C . LEU B 1 75 ? 7.09 9.352 1.087 1 98.25 75 LEU B C 1
ATOM 1615 O O . LEU B 1 75 ? 6.93 8.133 1.006 1 98.25 75 LEU B O 1
ATOM 1619 N N . SER B 1 76 ? 7.969 9.875 1.89 1 97.81 76 SER B N 1
ATOM 1620 C CA . SER B 1 76 ? 8.633 9.125 2.947 1 97.81 76 SER B CA 1
ATOM 1621 C C . SER B 1 76 ? 8.227 9.633 4.328 1 97.81 76 SER B C 1
ATOM 1623 O O . SER B 1 76 ? 8.391 10.82 4.629 1 97.81 76 SER B O 1
ATOM 1625 N N . ILE B 1 77 ? 7.695 8.789 5.105 1 95.88 77 ILE B N 1
ATOM 1626 C CA . ILE B 1 77 ? 7.238 9.125 6.453 1 95.88 77 ILE B CA 1
ATOM 1627 C C . ILE B 1 77 ? 8.086 8.383 7.484 1 95.88 77 ILE B C 1
ATOM 1629 O O . ILE B 1 77 ? 8.023 7.156 7.582 1 95.88 77 ILE B O 1
ATOM 1633 N N . ARG B 1 78 ? 8.812 9.133 8.203 1 94.81 78 ARG B N 1
ATOM 1634 C CA . ARG B 1 78 ? 9.641 8.578 9.273 1 94.81 78 ARG B CA 1
ATOM 1635 C C . ARG B 1 78 ? 9.039 8.859 10.641 1 94.81 78 ARG B C 1
ATOM 1637 O O . ARG B 1 78 ? 8.805 10.016 11 1 94.81 78 ARG B O 1
ATOM 1644 N N . CYS B 1 79 ? 8.773 7.797 11.32 1 93.56 79 CYS B N 1
ATOM 1645 C CA . CYS B 1 79 ? 8.203 7.941 12.656 1 93.56 79 CYS B CA 1
ATOM 1646 C C . CYS B 1 79 ? 9.297 8.109 13.703 1 93.56 79 CYS B C 1
ATOM 1648 O O . CYS B 1 79 ? 9.898 7.125 14.141 1 93.56 79 CYS B O 1
ATOM 1650 N N . GLY B 1 80 ? 9.5 9.305 14.109 1 91.12 80 GLY B N 1
ATOM 1651 C CA . GLY B 1 80 ? 10.453 9.57 15.18 1 91.12 80 GLY B CA 1
ATOM 1652 C C . GLY B 1 80 ? 9.836 9.477 16.562 1 91.12 80 GLY B C 1
ATOM 1653 O O . GLY B 1 80 ? 8.672 9.086 16.703 1 91.12 80 GLY B O 1
ATOM 1654 N N . ASN B 1 81 ? 10.664 9.742 17.578 1 89.56 81 ASN B N 1
ATOM 1655 C CA . ASN B 1 81 ? 10.203 9.648 18.969 1 89.56 81 ASN B CA 1
ATOM 1656 C C . ASN B 1 81 ? 9.18 10.734 19.297 1 89.56 81 ASN B C 1
ATOM 1658 O O . ASN B 1 81 ? 8.234 10.5 20.047 1 89.56 81 ASN B O 1
ATOM 1662 N N . GLY B 1 82 ? 9.359 11.844 18.656 1 92.69 82 GLY B N 1
ATOM 1663 C CA . GLY B 1 82 ? 8.492 12.945 19.031 1 92.69 82 GLY B CA 1
ATOM 1664 C C . GLY B 1 82 ? 7.57 13.391 17.906 1 92.69 82 GLY B C 1
ATOM 1665 O O . GLY B 1 82 ? 6.578 14.078 18.156 1 92.69 82 GLY B O 1
ATOM 1666 N N . ARG B 1 83 ? 8.039 13.008 16.828 1 95.94 83 ARG B N 1
ATOM 1667 C CA . ARG B 1 83 ? 7.293 13.516 15.68 1 95.94 83 ARG B CA 1
ATOM 1668 C C . ARG B 1 83 ? 7.473 12.609 14.461 1 95.94 83 ARG B C 1
ATOM 1670 O O . ARG B 1 83 ? 8.398 11.797 14.422 1 95.94 83 ARG B O 1
ATOM 1677 N N . PHE B 1 84 ? 6.504 12.82 13.508 1 96.06 84 PHE B N 1
ATOM 1678 C CA . PHE B 1 84 ? 6.738 12.336 12.148 1 96.06 84 PHE B CA 1
ATOM 1679 C C . PHE B 1 84 ? 7.59 13.328 11.367 1 96.06 84 PHE B C 1
ATOM 1681 O O . PHE B 1 84 ? 7.348 14.539 11.414 1 96.06 84 PHE B O 1
ATOM 1688 N N . LYS B 1 85 ? 8.586 12.789 10.719 1 97 85 LYS B N 1
ATOM 1689 C CA . LYS B 1 85 ? 9.297 13.547 9.695 1 97 85 LYS B CA 1
ATOM 1690 C C . LYS B 1 85 ? 8.922 13.086 8.297 1 97 85 LYS B C 1
ATOM 1692 O O . LYS B 1 85 ? 9.086 11.906 7.961 1 97 85 LYS B O 1
ATOM 1697 N N . VAL B 1 86 ? 8.359 14.055 7.5 1 97.56 86 VAL B N 1
ATOM 1698 C CA . VAL B 1 86 ? 7.789 13.68 6.211 1 97.56 86 VAL B CA 1
ATOM 1699 C C . VAL B 1 86 ? 8.555 14.367 5.082 1 97.56 86 VAL B C 1
ATOM 1701 O O . VAL B 1 86 ? 8.82 15.562 5.152 1 97.56 86 VAL B O 1
ATOM 1704 N N . PHE B 1 87 ? 8.953 13.531 4.137 1 98.19 87 PHE B N 1
ATOM 1705 C CA . PHE B 1 87 ? 9.672 14 2.955 1 98.19 87 PHE B CA 1
ATOM 1706 C C . PHE B 1 87 ? 8.852 13.75 1.693 1 98.19 87 PHE B C 1
ATOM 1708 O O . PHE B 1 87 ? 8.172 12.727 1.579 1 98.19 87 PHE B O 1
ATOM 1715 N N . ALA B 1 88 ? 8.906 14.656 0.772 1 98.06 88 ALA B N 1
ATOM 1716 C CA . ALA B 1 88 ? 8.32 14.5 -0.553 1 98.06 88 ALA B CA 1
ATOM 1717 C C . ALA B 1 88 ? 9.367 14.688 -1.647 1 98.06 88 ALA B C 1
ATOM 1719 O O . ALA B 1 88 ? 10.039 15.719 -1.697 1 98.06 88 ALA B O 1
ATOM 1720 N N . ASN B 1 89 ? 9.422 13.609 -2.443 1 97.81 89 ASN B N 1
ATOM 1721 C CA . ASN B 1 89 ? 10.359 13.641 -3.562 1 97.81 89 ASN B CA 1
ATOM 1722 C C . ASN B 1 89 ? 11.773 13.977 -3.104 1 97.81 89 ASN B C 1
ATOM 1724 O O . ASN B 1 89 ? 12.438 14.836 -3.697 1 97.81 89 ASN B O 1
ATOM 1728 N N . GLY B 1 90 ? 12.141 13.367 -2.021 1 96.88 90 GLY B N 1
ATOM 1729 C CA . GLY B 1 90 ? 13.5 13.469 -1.515 1 96.88 90 GLY B CA 1
ATOM 1730 C C . GLY B 1 90 ? 13.75 14.727 -0.703 1 96.88 90 GLY B C 1
ATOM 1731 O O . GLY B 1 90 ? 14.836 14.914 -0.162 1 96.88 90 GLY B O 1
ATOM 1732 N N . GLN B 1 91 ? 12.773 15.586 -0.568 1 97.38 91 GLN B N 1
ATOM 1733 C CA . GLN B 1 91 ? 12.93 16.844 0.164 1 97.38 91 GLN B CA 1
ATOM 1734 C C . GLN B 1 91 ? 12.031 16.875 1.396 1 97.38 91 GLN B C 1
ATOM 1736 O O . GLN B 1 91 ? 10.898 16.391 1.356 1 97.38 91 GLN B O 1
ATOM 1741 N N . PRO B 1 92 ? 12.633 17.562 2.484 1 97.56 92 PRO B N 1
ATOM 1742 C CA . PRO B 1 92 ? 11.766 17.703 3.652 1 97.56 92 PRO B CA 1
ATOM 1743 C C . PRO B 1 92 ? 10.477 18.469 3.34 1 97.56 92 PRO B C 1
ATOM 1745 O O . PRO B 1 92 ? 10.516 19.531 2.715 1 97.56 92 PRO B O 1
ATOM 1748 N N . LEU B 1 93 ? 9.391 17.938 3.766 1 97.81 93 LEU B N 1
ATOM 1749 C CA . LEU B 1 93 ? 8.102 18.578 3.531 1 97.81 93 LEU B CA 1
ATOM 1750 C C . LEU B 1 93 ? 7.57 19.219 4.812 1 97.81 93 LEU B C 1
ATOM 1752 O O . LEU B 1 93 ? 7.359 20.438 4.867 1 97.81 93 LEU B O 1
ATOM 1756 N N . PHE B 1 94 ? 7.344 18.375 5.898 1 97.94 94 PHE B N 1
ATOM 1757 C CA . PHE B 1 94 ? 6.906 18.891 7.188 1 97.94 94 PHE B CA 1
ATOM 1758 C C . PHE B 1 94 ? 7.219 17.906 8.305 1 97.94 94 PHE B C 1
ATOM 1760 O O . PHE B 1 94 ? 7.457 16.734 8.055 1 97.94 94 PHE B O 1
ATOM 1767 N N . ASP B 1 95 ? 7.266 18.453 9.508 1 97.12 95 ASP B N 1
ATOM 1768 C CA . ASP B 1 95 ? 7.199 17.656 10.734 1 97.12 95 ASP B CA 1
ATOM 1769 C C . ASP B 1 95 ? 5.789 17.672 11.32 1 97.12 95 ASP B C 1
ATOM 1771 O O . ASP B 1 95 ? 5.043 18.641 11.141 1 97.12 95 ASP B O 1
ATOM 1775 N N . TYR B 1 96 ? 5.438 16.641 11.953 1 97.31 96 TYR B N 1
ATOM 1776 C CA . TYR B 1 96 ? 4.133 16.562 12.602 1 97.31 96 TYR B CA 1
ATOM 1777 C C . TYR B 1 96 ? 4.25 15.898 13.977 1 97.31 96 TYR B C 1
ATOM 1779 O O . TYR B 1 96 ? 4.516 14.695 14.078 1 97.31 96 TYR B O 1
ATOM 1787 N N . ASN B 1 97 ? 3.973 16.672 14.961 1 97.19 97 ASN B N 1
ATOM 1788 C CA . ASN B 1 97 ? 4.105 16.156 16.328 1 97.19 97 ASN B CA 1
ATOM 1789 C C . ASN B 1 97 ? 3.08 15.062 16.609 1 97.19 97 ASN B C 1
ATOM 1791 O O . ASN B 1 97 ? 1.922 15.164 16.203 1 97.19 97 ASN B O 1
ATOM 1795 N N . HIS B 1 98 ? 3.611 14.062 17.344 1 96.06 98 HIS B N 1
ATOM 1796 C CA . HIS B 1 98 ? 2.688 12.992 17.703 1 96.06 98 HIS B CA 1
ATOM 1797 C C . HIS B 1 98 ? 1.554 13.523 18.578 1 96.06 98 HIS B C 1
ATOM 1799 O O . HIS B 1 98 ? 1.796 14.234 19.562 1 96.06 98 HIS B O 1
ATOM 1805 N N . ARG B 1 99 ? 0.376 13.211 18.234 1 95.56 99 ARG B N 1
ATOM 1806 C CA . ARG B 1 99 ? -0.778 13.586 19.047 1 95.56 99 ARG B CA 1
ATOM 1807 C C . ARG B 1 99 ? -1.331 12.375 19.797 1 95.56 99 ARG B C 1
ATOM 1809 O O . ARG B 1 99 ? -2.283 12.508 20.578 1 95.56 99 ARG B O 1
ATOM 1816 N N . PHE B 1 100 ? -0.726 11.227 19.516 1 85.56 100 PHE B N 1
ATOM 1817 C CA . PHE B 1 100 ? -1.13 9.961 20.109 1 85.56 100 PHE B CA 1
ATOM 1818 C C . PHE B 1 100 ? 0.078 9.203 20.641 1 85.56 100 PHE B C 1
ATOM 1820 O O . PHE B 1 100 ? 1.143 9.195 20.016 1 85.56 100 PHE B O 1
ATOM 1827 N N . ARG B 1 101 ? -0.101 8.617 21.797 1 82.69 101 ARG B N 1
ATOM 1828 C CA . ARG B 1 101 ? 1.018 8.016 22.516 1 82.69 101 ARG B CA 1
ATOM 1829 C C . ARG B 1 101 ? 1.496 6.746 21.828 1 82.69 101 ARG B C 1
ATOM 1831 O O . ARG B 1 101 ? 2.689 6.438 21.844 1 82.69 101 ARG B O 1
ATOM 1838 N N . GLU B 1 102 ? 0.538 5.977 21.266 1 84.56 102 GLU B N 1
ATOM 1839 C CA . GLU B 1 102 ? 0.952 4.711 20.672 1 84.56 102 GLU B CA 1
ATOM 1840 C C . GLU B 1 102 ? 1.318 4.883 19.203 1 84.56 102 GLU B C 1
ATOM 1842 O O . GLU B 1 102 ? 0.897 4.09 18.359 1 84.56 102 GLU B O 1
ATOM 1847 N N . PHE B 1 103 ? 2.162 5.867 18.891 1 79.38 103 PHE B N 1
ATOM 1848 C CA . PHE B 1 103 ? 2.537 6.242 17.531 1 79.38 103 PHE B CA 1
ATOM 1849 C C . PHE B 1 103 ? 3.359 5.137 16.875 1 79.38 103 PHE B C 1
ATOM 1851 O O . PHE B 1 103 ? 3.436 5.059 15.648 1 79.38 103 PHE B O 1
ATOM 1858 N N . GLN B 1 104 ? 3.857 4.277 17.609 1 81.81 104 GLN B N 1
ATOM 1859 C CA . GLN B 1 104 ? 4.699 3.211 17.078 1 81.81 104 GLN B CA 1
ATOM 1860 C C . GLN B 1 104 ? 3.852 2.062 16.531 1 81.81 104 GLN B C 1
ATOM 1862 O O . GLN B 1 104 ? 4.371 1.151 15.891 1 81.81 104 GLN B O 1
ATOM 1867 N N . ARG B 1 105 ? 2.623 2.184 16.688 1 84.06 105 ARG B N 1
ATOM 1868 C CA . ARG B 1 105 ? 1.772 1.053 16.328 1 84.06 105 ARG B CA 1
ATOM 1869 C C . ARG B 1 105 ? 1.136 1.254 14.961 1 84.06 105 ARG B C 1
ATOM 1871 O O . ARG B 1 105 ? 0.209 0.532 14.586 1 84.06 105 ARG B O 1
ATOM 1878 N N . ILE B 1 106 ? 1.59 2.229 14.227 1 88.12 106 ILE B N 1
ATOM 1879 C CA . ILE B 1 106 ? 1.067 2.443 12.883 1 88.12 106 ILE B CA 1
ATOM 1880 C C . ILE B 1 106 ? 1.371 1.227 12.008 1 88.12 106 ILE B C 1
ATOM 1882 O O . ILE B 1 106 ? 2.527 0.819 11.883 1 88.12 106 ILE B O 1
ATOM 1886 N N . ASP B 1 107 ? 0.311 0.642 11.484 1 93.12 107 ASP B N 1
ATOM 1887 C CA . ASP B 1 107 ? 0.495 -0.57 10.688 1 93.12 107 ASP B CA 1
ATOM 1888 C C . ASP B 1 107 ? -0.426 -0.578 9.477 1 93.12 107 ASP B C 1
ATOM 1890 O O . ASP B 1 107 ? -0.613 -1.616 8.836 1 93.12 107 ASP B O 1
ATOM 1894 N N . THR B 1 108 ? -1.021 0.53 9.211 1 96.12 108 THR B N 1
ATOM 1895 C CA . THR B 1 108 ? -2.025 0.569 8.148 1 96.12 108 THR B CA 1
ATOM 1896 C C . THR B 1 108 ? -1.938 1.877 7.371 1 96.12 108 THR B C 1
ATOM 1898 O O . THR B 1 108 ? -1.774 2.947 7.957 1 96.12 108 THR B O 1
ATOM 1901 N N . LEU B 1 109 ? -1.944 1.726 6.07 1 97.12 109 LEU B N 1
ATOM 1902 C CA . LEU B 1 109 ? -2.057 2.834 5.129 1 97.12 109 LEU B CA 1
ATOM 1903 C C . LEU B 1 109 ? -3.402 2.803 4.41 1 97.12 109 LEU B C 1
ATOM 1905 O O . LEU B 1 109 ? -3.799 1.769 3.867 1 97.12 109 LEU B O 1
ATOM 1909 N N . GLU B 1 110 ? -4.109 3.877 4.496 1 98.12 110 GLU B N 1
ATOM 1910 C CA . GLU B 1 110 ? -5.359 4.027 3.756 1 98.12 110 GLU B CA 1
ATOM 1911 C C . GLU B 1 110 ? -5.305 5.234 2.822 1 98.12 110 GLU B C 1
ATOM 1913 O O . GLU B 1 110 ? -4.855 6.312 3.215 1 98.12 110 GLU B O 1
ATOM 1918 N N . ILE B 1 111 ? -5.75 5.027 1.633 1 97.56 111 ILE B N 1
ATOM 1919 C CA . ILE B 1 111 ? -5.684 6.074 0.619 1 97.56 111 ILE B CA 1
ATOM 1920 C C . ILE B 1 111 ? -7.062 6.289 0.003 1 97.56 111 ILE B C 1
ATOM 1922 O O . ILE B 1 111 ? -7.766 5.324 -0.309 1 97.56 111 ILE B O 1
ATOM 1926 N N . ASN B 1 112 ? -7.387 7.52 -0.206 1 97.25 112 ASN B N 1
ATOM 1927 C CA . ASN B 1 112 ? -8.672 7.875 -0.801 1 97.25 112 ASN B CA 1
ATOM 1928 C C . ASN B 1 112 ? -8.547 9.086 -1.718 1 97.25 112 ASN B C 1
ATOM 1930 O O . ASN B 1 112 ? -7.699 9.953 -1.495 1 97.25 112 ASN B O 1
ATOM 1934 N N . GLY B 1 113 ? -9.43 9.117 -2.742 1 98 113 GLY B N 1
ATOM 1935 C CA . GLY B 1 113 ? -9.477 10.289 -3.598 1 98 113 GLY B CA 1
ATOM 1936 C C . GLY B 1 113 ? -8.672 10.133 -4.871 1 98 113 GLY B C 1
ATOM 1937 O O . GLY B 1 113 ? -8.508 9.023 -5.379 1 98 113 GLY B O 1
ATOM 1938 N N . ASP B 1 114 ? -8.242 11.281 -5.465 1 98.12 114 ASP B N 1
ATOM 1939 C CA . ASP B 1 114 ? -7.668 11.352 -6.809 1 98.12 114 ASP B CA 1
ATOM 1940 C C . ASP B 1 114 ? -6.172 11.039 -6.785 1 98.12 114 ASP B C 1
ATOM 1942 O O . ASP B 1 114 ? -5.344 11.93 -7.004 1 98.12 114 ASP B O 1
ATOM 1946 N N . VAL B 1 115 ? -5.859 9.812 -6.59 1 98 115 VAL B N 1
ATOM 1947 C CA . VAL B 1 115 ? -4.469 9.375 -6.559 1 98 115 VAL B CA 1
ATOM 1948 C C . VAL B 1 115 ? -4.391 7.883 -6.891 1 98 115 VAL B C 1
ATOM 1950 O O . VAL B 1 115 ? -5.309 7.121 -6.586 1 98 115 VAL B O 1
ATOM 1953 N N . VAL B 1 116 ? -3.363 7.445 -7.543 1 97.5 116 VAL B N 1
ATOM 1954 C CA . VAL B 1 116 ? -3.127 6.043 -7.863 1 97.5 116 VAL B CA 1
ATOM 1955 C C . VAL B 1 116 ? -1.804 5.59 -7.25 1 97.5 116 VAL B C 1
ATOM 1957 O O . VAL B 1 116 ? -0.731 5.996 -7.699 1 97.5 116 VAL B O 1
ATOM 1960 N N . LEU B 1 117 ? -1.882 4.703 -6.293 1 97.5 117 LEU B N 1
ATOM 1961 C CA . LEU B 1 117 ? -0.682 4.223 -5.617 1 97.5 117 LEU B CA 1
ATOM 1962 C C . LEU B 1 117 ? -0.028 3.096 -6.406 1 97.5 117 LEU B C 1
ATOM 1964 O O . LEU B 1 117 ? -0.719 2.225 -6.941 1 97.5 117 LEU B O 1
ATOM 1968 N N . SER B 1 118 ? 1.333 3.08 -6.391 1 97.75 118 SER B N 1
ATOM 1969 C CA . SER B 1 118 ? 2.031 2.055 -7.16 1 97.75 118 SER B CA 1
ATOM 1970 C C . SER B 1 118 ? 3.057 1.322 -6.301 1 97.75 118 SER B C 1
ATOM 1972 O O . SER B 1 118 ? 3.559 0.265 -6.691 1 97.75 118 SER B O 1
ATOM 1974 N N . TYR B 1 119 ? 3.398 1.844 -5.199 1 98.06 119 TYR B N 1
ATOM 1975 C CA . TYR B 1 119 ? 4.527 1.33 -4.434 1 98.06 119 TYR B CA 1
ATOM 1976 C C . TYR B 1 119 ? 4.383 1.667 -2.955 1 98.06 119 TYR B C 1
ATOM 1978 O O . TYR B 1 119 ? 4.035 2.795 -2.602 1 98.06 119 TYR B O 1
ATOM 1986 N N . VAL B 1 120 ? 4.539 0.707 -2.033 1 97.88 120 VAL B N 1
ATOM 1987 C CA . VAL B 1 120 ? 4.609 0.908 -0.589 1 97.88 120 VAL B CA 1
ATOM 1988 C C . VAL B 1 120 ? 5.777 0.114 -0.013 1 97.88 120 VAL B C 1
ATOM 1990 O O . VAL B 1 120 ? 5.934 -1.074 -0.302 1 97.88 120 VAL B O 1
ATOM 1993 N N . HIS B 1 121 ? 6.602 0.767 0.726 1 96.94 121 HIS B N 1
ATOM 1994 C CA . HIS B 1 121 ? 7.691 0.143 1.467 1 96.94 121 HIS B CA 1
ATOM 1995 C C . HIS B 1 121 ? 7.605 0.469 2.953 1 96.94 121 HIS B C 1
ATOM 1997 O O . HIS B 1 121 ? 7.32 1.608 3.328 1 96.94 121 HIS B O 1
ATOM 2003 N N . TRP B 1 122 ? 7.773 -0.566 3.803 1 93.44 122 TRP B N 1
ATOM 2004 C CA . TRP B 1 122 ? 7.773 -0.361 5.246 1 93.44 122 TRP B CA 1
ATOM 2005 C C . TRP B 1 122 ? 9.023 -0.959 5.883 1 93.44 122 TRP B C 1
ATOM 2007 O O . TRP B 1 122 ? 9.461 -2.049 5.504 1 93.44 122 TRP B O 1
ATOM 2017 N N . SER B 1 123 ? 9.688 -0.228 6.699 1 88.69 123 SER B N 1
ATOM 2018 C CA . SER B 1 123 ? 10.883 -0.706 7.379 1 88.69 123 SER B CA 1
ATOM 2019 C C . SER B 1 123 ? 10.945 -0.199 8.812 1 88.69 123 SER B C 1
ATOM 2021 O O . SER B 1 123 ? 10.367 0.842 9.141 1 88.69 123 SER B O 1
#

pLDDT: mean 94.26, std 8.68, range [34.75, 98.69]

Sequence (246 aa):
MTSKKTVVVKGLVPQGAKSFCINFKMGYSKDIALHINPRLNEKRVIRNSFLNGKWGSEERELPHNPFQPGQYFELSIRCGNGRFKVFANGQPLFDYNHRFREFQRIDTLEINGDVVLSYVHWSMTSKKTVVVKGLVPQGAKSFCINFKMGYSKDIALHINPRLNEKRVIRNSFLNGKWGSEERELPHNPFQPGQYFELSIRCGNGRFKVFANGQPLFDYNHRFREFQRIDTLEINGDVVLSYVHWS

Nearest PDB structures (foldseek):
  8hl9-assembly1_A  TM=9.687E-01  e=2.946E-15  Homo sapiens
  3ojb-assembly4_D  TM=9.732E-01  e=5.245E-15  Homo sapiens
  4gxl-assembly1_A  TM=9.575E-01  e=7.978E-15  Homo sapiens
  3vkm-assembly1_A  TM=9.630E-01  e=4.503E-14  Homo sapiens
  4han-assembly1_B  TM=9.690E-01  e=3.865E-13  Homo sapiens

InterPro domains:
  IPR001079 Galectin, carbohydrate recognition domain [PF00337] (2-122)
  IPR001079 Galectin, carbohydrate recognition domain [PS51304] (1-123)
  IPR001079 Galectin, carbohydrate recognition domain [SM00276] (1-123)
  IPR001079 Galectin, carbohydrate recognition domain [SM00908] (1-122)
  IPR001079 Galectin, carbohydrate recognition domain [cd00070] (1-121)
  IPR013320 Concanavalin A-like lectin/glucanase domain superfamily [SSF49899] (2-122)
  IPR044156 Galectin-like [PTHR11346] (3-121)

Solvent-accessible surface area (backbone atoms only — not comparable to full-atom values): 13082 Å² total; per-residue (Å²): 124,83,76,64,43,34,38,37,41,30,34,36,25,43,72,84,40,50,41,33,38,43,34,37,17,32,72,91,52,89,36,27,70,39,34,41,32,45,29,52,83,74,58,33,49,39,33,35,31,33,51,92,89,38,73,60,74,75,44,56,90,63,98,69,52,90,70,45,65,64,33,72,50,36,39,37,40,32,42,52,96,63,28,36,44,32,26,46,69,90,33,86,67,50,74,44,69,62,87,55,88,69,64,85,55,58,31,23,43,38,45,48,66,45,55,40,55,34,36,40,35,53,80,126,81,74,64,42,35,38,36,39,30,32,35,26,43,71,84,40,50,42,32,38,44,33,38,17,32,73,91,53,88,38,26,69,39,35,42,32,46,29,50,83,75,56,33,48,38,33,36,32,33,52,91,91,37,74,58,74,76,43,57,90,62,98,69,52,89,70,44,65,63,33,72,51,38,40,37,40,33,44,51,97,62,28,35,44,32,26,46,70,90,33,85,68,50,74,45,68,61,86,53,89,72,63,84,56,58,33,23,42,37,45,49,66,44,56,42,55,34,36,41,34,54,83

Foldseek 3Di:
DLPWKKKKWKWAQAAPFAKKWKFFDQPVDPWTFWIWMDGAVVQWIWIWIQPPNRIDDIDTDWPGRPHDHGDMKMWMWIHDPFWIFIAIPNHTTDIGGGPDNVSSNGDDMDMDGRMGTDDMDMD/DLPWKKKKWKWAQAAPFAKKWKFFDQPVDPWTFWIWMDGAVVQWIWIWIQPPNRIDDIDTDWPGRPHDHGDMKMWMWIHDPFWIFIAIPNHTTDIGGGPDNVSSNGDDMDMDGRMGIDDMDMD

Radius of gyration: 18.42 Å; Cα contacts (8 Å, |Δi|>4): 628; chains: 2; bounding box: 34×50×43 Å